Protein AF-A0A914E8J2-F1 (afdb_monomer_lite)

Foldseek 3Di:
DDPPPDAFFDLVDDQDDLVVCLQPQAWFWDWDQDPNDTDTATAGPVRHGDDFAFEEFPECACPPDRVVCLALVNLSCRCHVVVGQEYEYEFDDDVRGCVVPVVVSLVSVVRNLSSCSSRNHAYEDEPEDADDPLVPLLVSLLVCLQVPLSHSSYEYESYQEHYLPDDPVNQVVSVVSNLVSNCVRHVTHEYEGEDHPPDDPVPDDDDPPPPPYHYDDVVPPND

pLDDT: mean 80.96, std 17.79, range [25.09, 98.62]

Radius of gyration: 17.08 Å; chains: 1; bounding box: 45×42×44 Å

Organism: NCBI:txid290746

Structure (mmCIF, N/CA/C/O backbone):
data_AF-A0A914E8J2-F1
#
_entry.id   AF-A0A914E8J2-F1
#
loop_
_atom_site.group_PDB
_atom_site.id
_atom_site.type_symbol
_atom_site.label_atom_id
_atom_site.label_alt_id
_atom_site.label_comp_id
_atom_site.label_asym_id
_atom_site.label_entity_id
_atom_site.label_seq_id
_atom_site.pdbx_PDB_ins_code
_atom_site.Cartn_x
_atom_site.Cartn_y
_atom_site.Cartn_z
_atom_site.occupancy
_atom_site.B_iso_or_equiv
_atom_site.auth_seq_id
_atom_site.auth_comp_id
_atom_site.auth_asym_id
_atom_site.auth_atom_id
_atom_site.pdbx_PDB_model_num
ATOM 1 N N . MET A 1 1 ? -10.739 3.975 27.646 1.00 30.03 1 MET A N 1
ATOM 2 C CA . MET A 1 1 ? -11.550 2.751 27.479 1.00 30.03 1 MET A CA 1
ATOM 3 C C . MET A 1 1 ? -11.566 2.465 25.987 1.00 30.03 1 MET A C 1
ATOM 5 O O . MET A 1 1 ? -12.209 3.200 25.251 1.00 30.03 1 MET A O 1
ATOM 9 N N . PHE A 1 2 ? -10.725 1.540 25.519 1.00 31.12 2 PHE A N 1
ATOM 10 C CA . PHE A 1 2 ? -10.648 1.199 24.099 1.00 31.12 2 PHE A CA 1
ATOM 11 C C . PHE A 1 2 ? -12.003 0.619 23.696 1.00 31.12 2 PHE A C 1
ATOM 13 O O . PHE A 1 2 ? -12.385 -0.432 24.205 1.00 31.12 2 PHE A O 1
ATOM 20 N N . ARG A 1 3 ? -12.762 1.304 22.831 1.00 33.56 3 ARG A N 1
ATOM 21 C CA . ARG A 1 3 ? -13.809 0.602 22.089 1.00 33.56 3 ARG A CA 1
ATOM 22 C C . ARG A 1 3 ? -13.089 -0.512 21.343 1.00 33.56 3 ARG A C 1
ATOM 24 O O . ARG A 1 3 ? -12.173 -0.220 20.576 1.00 33.56 3 ARG A O 1
ATOM 31 N N . SER A 1 4 ? -13.454 -1.750 21.672 1.00 38.72 4 SER A N 1
ATOM 32 C CA . SER A 1 4 ? -13.063 -2.951 20.947 1.00 38.72 4 SER A CA 1
ATOM 33 C C . SER A 1 4 ? -13.055 -2.614 19.468 1.00 38.72 4 SER A C 1
ATOM 35 O O . SER A 1 4 ? -14.069 -2.160 18.935 1.00 38.72 4 SER A O 1
ATOM 37 N N . ILE A 1 5 ? -11.909 -2.810 18.825 1.00 48.31 5 ILE A N 1
ATOM 38 C CA . ILE A 1 5 ? -11.889 -3.051 17.390 1.00 48.31 5 ILE A CA 1
ATOM 39 C C . ILE A 1 5 ? -12.980 -4.110 17.164 1.00 48.31 5 ILE A C 1
ATOM 41 O O . ILE A 1 5 ? -13.081 -5.053 17.951 1.00 48.31 5 ILE A O 1
ATOM 45 N N . SER A 1 6 ? -13.898 -3.820 16.248 1.00 56.44 6 SER A N 1
ATOM 46 C CA . SER A 1 6 ? -15.157 -4.532 16.015 1.00 56.44 6 SER A CA 1
ATOM 47 C C . SER A 1 6 ? -15.050 -6.051 16.193 1.00 56.44 6 SER A C 1
ATOM 49 O O . SER A 1 6 ? -14.040 -6.661 15.844 1.00 56.44 6 SER A O 1
ATOM 51 N N . ALA A 1 7 ? -16.114 -6.665 16.725 1.00 66.25 7 ALA A N 1
ATOM 52 C CA . ALA A 1 7 ? -16.283 -8.113 16.672 1.00 66.25 7 ALA A CA 1
ATOM 53 C C . ALA A 1 7 ? -16.042 -8.618 15.239 1.00 66.25 7 ALA A C 1
ATOM 55 O O . ALA A 1 7 ? -16.330 -7.901 14.280 1.00 66.25 7 ALA A O 1
ATOM 56 N N . CYS A 1 8 ? -15.513 -9.834 15.115 1.00 72.56 8 CYS A N 1
ATOM 57 C CA . CYS A 1 8 ? -15.245 -10.472 13.831 1.00 72.56 8 CYS A CA 1
ATOM 58 C C . CYS A 1 8 ? -16.420 -10.331 12.861 1.00 72.56 8 CYS A C 1
ATOM 60 O O . CYS A 1 8 ? -17.505 -10.828 13.181 1.00 72.56 8 CYS A O 1
ATOM 62 N N . PRO A 1 9 ? -16.232 -9.660 11.713 1.00 72.81 9 PRO A N 1
ATOM 63 C CA . PRO A 1 9 ? -17.317 -9.462 10.773 1.00 72.81 9 PRO A CA 1
ATOM 64 C C . PRO A 1 9 ? -17.688 -10.784 10.101 1.00 72.81 9 PRO A C 1
ATOM 66 O O . PRO A 1 9 ? -16.837 -11.629 9.805 1.00 72.81 9 PRO A O 1
ATOM 69 N N . ASP A 1 10 ? -18.986 -10.944 9.866 1.00 71.94 10 ASP A N 1
ATOM 70 C CA . ASP A 1 10 ? -19.535 -11.990 9.014 1.00 71.94 10 ASP A CA 1
ATOM 71 C C . ASP A 1 10 ? -19.361 -11.564 7.550 1.00 71.94 10 ASP A C 1
ATOM 73 O O . ASP A 1 10 ? -20.000 -10.616 7.097 1.00 71.94 10 ASP A O 1
ATOM 77 N N . LEU A 1 11 ? -18.493 -12.268 6.815 1.00 69.19 11 LEU A N 1
ATOM 78 C CA . LEU A 1 11 ? -18.167 -11.974 5.413 1.00 69.19 11 LEU A CA 1
ATOM 79 C C . LEU A 1 11 ? -19.351 -12.166 4.449 1.00 69.19 11 LEU A C 1
ATOM 81 O O . LEU A 1 11 ? -19.244 -11.800 3.282 1.00 69.19 11 LEU A O 1
ATOM 85 N N . SER A 1 12 ? -20.469 -12.746 4.901 1.00 67.19 12 SER A N 1
ATOM 86 C CA . SER A 1 12 ? -21.700 -12.812 4.104 1.00 67.19 12 SER A CA 1
ATOM 87 C C . SER A 1 12 ? -22.470 -11.486 4.072 1.00 67.19 12 SER A C 1
ATOM 89 O O . SER A 1 12 ? -23.374 -11.321 3.249 1.00 67.19 12 SER A O 1
ATOM 91 N N . GLN A 1 13 ? -22.121 -10.537 4.946 1.00 62.72 13 GLN A N 1
ATOM 92 C CA . GLN A 1 13 ? -22.722 -9.210 4.970 1.00 62.72 13 GLN A CA 1
ATOM 93 C C . GLN A 1 13 ? -22.124 -8.319 3.871 1.00 62.72 13 GLN A C 1
ATOM 95 O O . GLN A 1 13 ? -20.930 -8.412 3.577 1.00 62.72 13 GLN A O 1
ATOM 100 N N . PRO A 1 14 ? -22.932 -7.436 3.257 1.00 63.06 14 PRO A N 1
ATOM 101 C CA . PRO A 1 14 ? -22.421 -6.477 2.291 1.00 63.06 14 PRO A CA 1
ATOM 102 C C . PRO A 1 14 ? -21.403 -5.543 2.948 1.00 63.06 14 PRO A C 1
ATOM 104 O O . PRO A 1 14 ? -21.531 -5.191 4.123 1.00 63.06 14 PRO A O 1
ATOM 107 N N . VAL A 1 15 ? -20.416 -5.118 2.157 1.00 61.62 15 VAL A N 1
ATOM 108 C CA . VAL A 1 15 ? -19.409 -4.138 2.574 1.00 61.62 15 VAL A CA 1
ATOM 109 C C . VAL A 1 15 ? -20.114 -2.894 3.141 1.00 61.62 15 VAL A C 1
ATOM 111 O O . VAL A 1 15 ? -21.036 -2.387 2.488 1.00 61.62 15 VAL A O 1
ATOM 114 N N . PRO A 1 16 ? -19.733 -2.404 4.337 1.00 62.41 16 PRO A N 1
ATOM 115 C CA . PRO A 1 16 ? -20.347 -1.216 4.916 1.00 62.41 16 PRO A CA 1
ATOM 116 C C . PRO A 1 16 ? -20.228 -0.001 3.987 1.00 62.41 16 PRO A C 1
ATOM 118 O O . PRO A 1 16 ? -19.295 0.122 3.192 1.00 62.41 16 PRO A O 1
ATOM 121 N N . THR A 1 17 ? -21.188 0.921 4.067 1.00 62.25 17 THR A N 1
ATOM 122 C CA . THR A 1 17 ? -21.136 2.149 3.267 1.00 62.25 17 THR A CA 1
ATOM 123 C C . THR A 1 17 ? -20.034 3.077 3.778 1.00 62.25 17 THR A C 1
ATOM 125 O O . THR A 1 17 ? -19.820 3.205 4.982 1.00 62.25 17 THR A O 1
ATOM 128 N N . VAL A 1 18 ? -19.371 3.785 2.857 1.00 60.84 18 VAL A N 1
ATOM 129 C CA . VAL A 1 18 ? -18.258 4.717 3.139 1.00 60.84 18 VAL A CA 1
ATOM 130 C C . VAL A 1 18 ? -18.590 5.718 4.256 1.00 60.84 18 VAL A C 1
ATOM 132 O O . VAL A 1 18 ? -17.752 6.023 5.103 1.00 60.84 18 VAL A O 1
ATOM 135 N N . GLU A 1 19 ? -19.832 6.207 4.287 1.00 56.91 19 GLU A N 1
ATOM 136 C CA . GLU A 1 19 ? -20.319 7.166 5.286 1.00 56.91 19 GLU A CA 1
ATOM 137 C C . GLU A 1 19 ? -20.347 6.590 6.711 1.00 56.91 19 GLU A C 1
ATOM 139 O O . GLU A 1 19 ? -20.100 7.322 7.664 1.00 56.91 19 GLU A O 1
ATOM 144 N N . ALA A 1 20 ? -20.594 5.285 6.873 1.00 52.34 20 ALA A N 1
ATOM 145 C CA . ALA A 1 20 ? -20.595 4.628 8.180 1.00 52.34 20 ALA A CA 1
ATOM 146 C C . ALA A 1 20 ? -19.175 4.338 8.705 1.00 52.34 20 ALA A C 1
ATOM 148 O O . ALA A 1 20 ? -18.981 4.195 9.913 1.00 52.34 20 ALA A O 1
ATOM 149 N N . GLU A 1 21 ? -18.180 4.255 7.816 1.00 59.03 21 GLU A N 1
ATOM 150 C CA . GLU A 1 21 ? -16.801 3.896 8.169 1.00 59.03 21 GLU A CA 1
ATOM 151 C C . GLU A 1 21 ? -15.904 5.108 8.447 1.00 59.03 21 GLU A C 1
ATOM 153 O O . GLU A 1 21 ? -15.022 5.022 9.306 1.00 59.03 21 GLU A O 1
ATOM 158 N N . ARG A 1 22 ? -16.144 6.251 7.788 1.00 56.91 22 ARG A N 1
ATOM 159 C CA . ARG A 1 22 ? -15.309 7.465 7.916 1.00 56.91 22 ARG A CA 1
ATOM 160 C C . ARG A 1 22 ? -15.178 7.990 9.351 1.00 56.91 22 ARG A C 1
ATOM 162 O O . ARG A 1 22 ? -14.097 8.410 9.748 1.00 56.91 22 ARG A O 1
ATOM 169 N N . ASP A 1 23 ? -16.218 7.903 10.173 1.00 50.00 23 ASP A N 1
ATOM 170 C CA . ASP A 1 23 ? -16.139 8.382 11.564 1.00 50.00 23 ASP A CA 1
ATOM 171 C C . ASP A 1 23 ? -15.451 7.386 12.519 1.00 50.00 23 ASP A C 1
ATOM 173 O O . ASP A 1 23 ? -15.071 7.739 13.639 1.00 50.00 23 ASP A O 1
ATOM 177 N N . ILE A 1 24 ? -15.282 6.126 12.103 1.00 56.19 24 ILE A N 1
ATOM 178 C CA . ILE A 1 24 ? -14.831 5.027 12.973 1.00 56.19 24 ILE A CA 1
ATOM 179 C C . ILE A 1 24 ? -13.401 4.587 12.634 1.00 56.19 24 ILE A C 1
ATOM 181 O O . ILE A 1 24 ? -12.643 4.221 13.545 1.00 56.19 24 ILE A O 1
ATOM 185 N N . VAL A 1 25 ? -13.047 4.634 11.347 1.00 58.69 25 VAL A N 1
ATOM 186 C CA . VAL A 1 25 ? -11.844 4.020 10.769 1.00 58.69 25 VAL A CA 1
ATOM 187 C C . VAL A 1 25 ? -10.983 5.025 9.997 1.00 58.69 25 VAL A C 1
ATOM 189 O O . VAL A 1 25 ? -9.986 4.639 9.424 1.00 58.69 25 VAL A O 1
ATOM 192 N N . SER A 1 26 ? -11.291 6.321 9.968 1.00 64.25 26 SER A N 1
ATOM 193 C CA . SER A 1 26 ? -10.344 7.289 9.393 1.00 64.25 26 SER A CA 1
ATOM 194 C C . SER A 1 26 ? -9.141 7.506 10.301 1.00 64.25 26 SER A C 1
ATOM 196 O O . SER A 1 26 ? -9.295 7.780 11.498 1.00 64.25 26 SER A O 1
ATOM 198 N N . VAL A 1 27 ? -7.947 7.425 9.708 1.00 65.88 27 VAL A N 1
ATOM 199 C CA . VAL A 1 27 ? -6.688 7.850 10.322 1.00 65.88 27 VAL A CA 1
ATOM 200 C C . VAL A 1 27 ? -6.094 9.039 9.584 1.00 65.88 27 VAL A C 1
ATOM 202 O O . VAL A 1 27 ? -6.030 9.063 8.362 1.00 65.88 27 VAL A O 1
ATOM 205 N N . LEU A 1 28 ? -5.636 10.019 10.353 1.00 72.44 28 LEU A N 1
ATOM 206 C CA . LEU A 1 28 ? -5.001 11.245 9.887 1.00 72.44 28 LEU A CA 1
ATOM 207 C C . LEU A 1 28 ? -3.628 11.397 10.540 1.00 72.44 28 LEU A C 1
ATOM 209 O O . LEU A 1 28 ? -3.356 10.781 11.572 1.00 72.44 28 LEU A O 1
ATOM 213 N N . ILE A 1 29 ? -2.782 12.258 9.976 1.00 71.94 29 ILE A N 1
ATOM 214 C CA . ILE A 1 29 ? -1.574 12.736 10.655 1.00 71.94 29 ILE A CA 1
ATOM 215 C C . ILE A 1 29 ? -1.914 14.042 11.377 1.00 71.94 29 ILE A C 1
ATOM 217 O O . ILE A 1 29 ? -2.318 15.015 10.745 1.00 71.94 29 ILE A O 1
ATOM 221 N N . ASP A 1 30 ? -1.721 14.063 12.694 1.00 64.44 30 ASP A N 1
ATOM 222 C CA . ASP A 1 30 ? -1.939 15.228 13.555 1.00 64.44 30 ASP A CA 1
ATOM 223 C C . ASP A 1 30 ? -0.660 15.594 14.324 1.00 64.44 30 ASP A C 1
ATOM 225 O O . ASP A 1 30 ? 0.181 14.742 14.636 1.00 64.44 30 ASP A O 1
ATOM 229 N N . PHE A 1 31 ? -0.512 16.873 14.657 1.00 70.81 31 PHE A N 1
ATOM 230 C CA . PHE A 1 31 ? 0.622 17.394 15.411 1.00 70.81 31 PHE A CA 1
ATOM 231 C C . PHE A 1 31 ? 0.243 17.603 16.873 1.00 70.81 31 PHE A C 1
ATOM 233 O O . PHE A 1 31 ? -0.633 18.397 17.210 1.00 70.81 31 PHE A O 1
ATOM 240 N N . LYS A 1 32 ? 0.974 16.954 17.781 1.00 69.50 32 LYS A N 1
ATOM 241 C CA . LYS A 1 32 ? 0.756 17.095 19.224 1.00 69.50 32 LYS A CA 1
ATOM 242 C C . LYS A 1 32 ? 2.020 17.506 19.950 1.00 69.50 32 LYS A C 1
ATOM 244 O O . LYS A 1 32 ? 3.086 16.922 19.756 1.00 69.50 32 LYS A O 1
ATOM 249 N N .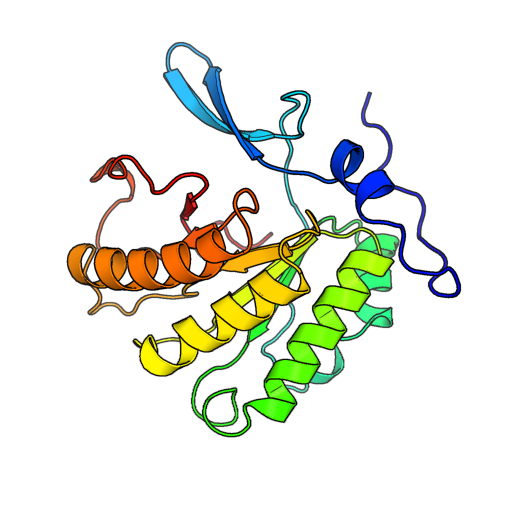 PHE A 1 33 ? 1.880 18.468 20.857 1.00 76.88 33 PHE A N 1
ATOM 250 C CA . PHE A 1 33 ? 2.934 18.815 21.802 1.00 76.88 33 PHE A CA 1
ATOM 251 C C . PHE A 1 33 ? 3.015 17.764 22.907 1.00 76.88 33 PHE A C 1
ATOM 2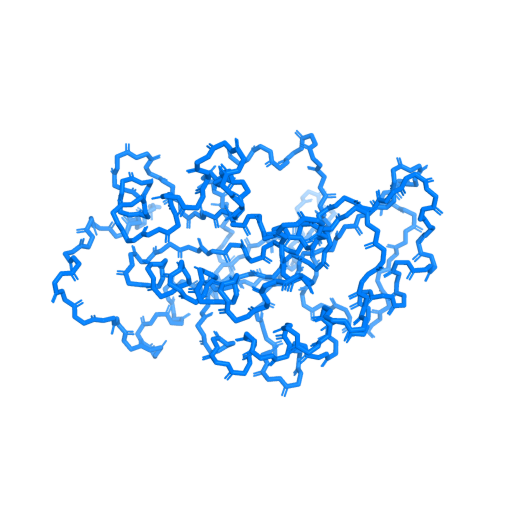53 O O . PHE A 1 33 ? 2.104 17.621 23.722 1.00 76.88 33 PHE A O 1
ATOM 260 N N . VAL A 1 34 ? 4.130 17.041 22.961 1.00 71.75 34 VAL A N 1
ATOM 261 C CA . VAL A 1 34 ? 4.414 16.050 24.001 1.00 71.75 34 VAL A CA 1
ATOM 262 C C . VAL A 1 34 ? 5.772 16.358 24.612 1.00 71.75 34 VAL A C 1
ATOM 264 O O . VAL A 1 34 ? 6.787 16.377 23.920 1.00 71.75 34 VAL A O 1
ATOM 267 N N . ARG A 1 35 ? 5.784 16.607 25.929 1.00 79.12 35 ARG A N 1
ATOM 268 C CA . ARG A 1 35 ? 6.991 16.958 26.705 1.00 79.12 35 ARG A CA 1
ATOM 269 C C . ARG A 1 35 ? 7.779 18.146 26.120 1.00 79.12 35 ARG A C 1
ATOM 271 O O . ARG A 1 35 ? 9.001 18.130 26.113 1.00 79.12 35 ARG A O 1
ATOM 278 N N . GLY A 1 36 ? 7.076 19.168 25.627 1.00 76.25 36 GLY A N 1
ATOM 279 C CA . GLY A 1 36 ? 7.694 20.382 25.075 1.00 76.25 36 GLY A CA 1
ATOM 280 C C . GLY A 1 36 ? 8.175 20.270 23.624 1.00 76.25 36 GLY A C 1
ATOM 281 O O . GLY A 1 36 ? 8.680 21.250 23.091 1.00 76.25 36 GLY A O 1
ATOM 282 N N . CYS A 1 37 ? 7.979 19.124 22.964 1.00 69.06 37 CYS A N 1
ATOM 283 C CA . CYS A 1 37 ? 8.309 18.935 21.552 1.00 69.06 37 CYS A CA 1
ATOM 284 C C . CYS A 1 37 ? 7.041 18.685 20.733 1.00 69.06 37 CYS A C 1
ATOM 286 O O . CYS A 1 37 ? 6.184 17.896 21.143 1.00 69.06 37 CYS A O 1
ATOM 288 N N . LEU A 1 38 ? 6.944 19.316 19.564 1.00 72.94 38 LEU A N 1
ATOM 289 C CA . LEU A 1 38 ? 5.927 18.983 18.573 1.00 72.94 38 LEU A CA 1
ATOM 290 C C . LEU A 1 38 ? 6.266 17.624 17.951 1.00 72.94 38 LEU A C 1
ATOM 292 O O . LEU A 1 38 ? 7.400 17.401 17.533 1.00 72.94 38 LEU A O 1
ATOM 296 N N . ARG A 1 39 ? 5.304 16.703 17.922 1.00 73.44 39 ARG A N 1
ATOM 297 C CA . ARG A 1 39 ? 5.457 15.371 17.325 1.00 73.44 39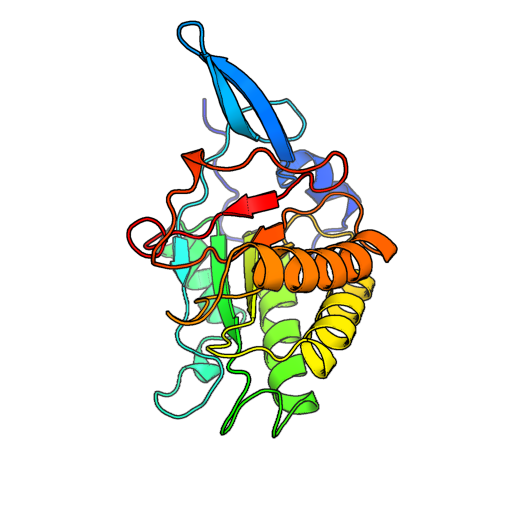 ARG A CA 1
ATOM 298 C C . ARG A 1 39 ? 4.264 15.060 16.433 1.00 73.44 39 ARG A C 1
ATOM 300 O O . ARG A 1 39 ? 3.144 15.446 16.764 1.00 73.44 39 ARG A O 1
ATOM 307 N N . LYS A 1 40 ? 4.508 14.339 15.341 1.00 76.44 40 LYS A N 1
ATOM 308 C CA . LYS A 1 40 ? 3.461 13.799 14.470 1.00 76.44 40 LYS A CA 1
ATOM 309 C C . LYS A 1 40 ? 2.908 12.502 15.062 1.00 76.44 40 LYS A C 1
ATOM 311 O O . LYS A 1 40 ? 3.676 11.672 15.547 1.00 76.44 40 LYS A O 1
ATOM 316 N N . TYR A 1 41 ? 1.594 12.334 15.020 1.00 77.19 41 TYR A N 1
ATOM 317 C CA . TYR A 1 41 ? 0.894 11.119 15.425 1.00 77.19 41 TYR A CA 1
ATOM 318 C C . TYR A 1 41 ? -0.104 10.718 14.352 1.00 77.19 41 TYR A C 1
ATOM 320 O O . TYR A 1 41 ? -0.763 11.576 13.776 1.00 77.19 41 TYR A O 1
ATOM 328 N N . VAL A 1 42 ? -0.271 9.412 14.161 1.00 80.94 42 VAL A N 1
ATOM 329 C CA . VAL A 1 42 ? -1.459 8.886 13.491 1.00 80.94 42 VAL A CA 1
ATOM 330 C C . VAL A 1 42 ? -2.618 8.957 14.485 1.00 80.94 42 VAL A C 1
ATOM 332 O O . VAL A 1 42 ? -2.508 8.453 15.607 1.00 80.94 42 VAL A O 1
ATOM 335 N N . THR A 1 43 ? -3.715 9.612 14.121 1.00 79.62 43 THR A N 1
ATOM 336 C CA . THR A 1 43 ? -4.884 9.815 14.987 1.00 79.62 43 THR A CA 1
ATOM 337 C C . THR A 1 43 ? -6.176 9.463 14.275 1.00 79.62 43 THR A C 1
ATOM 339 O O . THR A 1 43 ? -6.239 9.489 13.056 1.00 79.62 43 THR A O 1
ATOM 342 N N . LYS A 1 44 ? -7.241 9.211 15.036 1.00 78.69 44 LYS A N 1
ATOM 343 C CA . LYS A 1 44 ? -8.612 9.253 14.513 1.00 78.69 44 LYS A CA 1
ATOM 344 C C . LYS A 1 44 ? -9.029 10.689 14.174 1.00 78.69 44 LYS A C 1
ATOM 346 O O . LYS A 1 44 ? -8.351 11.637 14.574 1.00 78.69 44 LYS A O 1
ATOM 351 N N . MET A 1 45 ? -10.196 10.844 13.545 1.00 75.06 45 MET A N 1
ATOM 352 C CA . MET A 1 45 ? -10.835 12.149 13.289 1.00 75.06 45 MET A CA 1
ATOM 353 C C . MET A 1 45 ? -11.046 12.988 14.558 1.00 75.06 45 MET A C 1
ATOM 355 O O . MET A 1 45 ? -10.949 14.208 14.516 1.00 75.06 45 MET A O 1
ATOM 359 N N . ASP A 1 46 ? -11.297 12.348 15.705 1.00 77.94 46 ASP A N 1
ATOM 360 C CA . ASP A 1 46 ? -11.454 13.027 17.001 1.00 77.94 46 ASP A CA 1
ATOM 361 C C . ASP A 1 46 ? -10.112 13.403 17.669 1.00 77.94 46 ASP A C 1
ATOM 363 O O . ASP A 1 46 ? -10.075 13.853 18.816 1.00 77.94 46 ASP A O 1
ATOM 367 N N . GLY A 1 47 ? -8.996 13.188 16.967 1.00 79.69 47 GLY A N 1
ATOM 368 C CA . GLY A 1 47 ? -7.643 13.423 17.452 1.00 79.69 47 GLY A CA 1
ATOM 369 C C . GLY A 1 47 ? -7.112 12.320 18.366 1.00 79.69 47 GLY A C 1
ATOM 370 O O . GLY A 1 47 ? -5.981 12.421 18.834 1.00 79.69 47 GLY A O 1
ATOM 371 N N . THR A 1 48 ? -7.844 11.247 18.663 1.00 81.38 48 THR A N 1
ATOM 372 C CA . THR A 1 48 ? -7.325 10.158 19.508 1.00 81.38 48 THR A CA 1
ATOM 373 C C . THR A 1 48 ? -6.146 9.462 18.818 1.00 81.38 48 THR A C 1
ATOM 375 O O . THR A 1 48 ? -6.328 8.975 17.704 1.00 81.38 48 THR A O 1
ATOM 378 N N . PRO A 1 49 ? -4.954 9.352 19.443 1.00 82.75 49 PRO A N 1
ATOM 379 C CA . PRO A 1 49 ? -3.834 8.619 18.856 1.00 82.75 49 PRO A CA 1
ATOM 380 C C . PRO A 1 49 ? -4.181 7.157 18.573 1.00 82.75 49 PRO A C 1
ATOM 382 O O . PRO A 1 49 ? -4.787 6.475 19.404 1.00 82.75 49 PRO A O 1
ATOM 385 N N . VAL A 1 50 ? -3.764 6.679 17.407 1.00 81.44 50 VAL A N 1
ATOM 386 C CA . VAL A 1 50 ? -3.941 5.306 16.936 1.00 81.44 50 VAL A CA 1
ATOM 387 C C . VAL A 1 50 ? -2.571 4.671 16.757 1.00 81.44 50 VAL A C 1
ATOM 389 O O . VAL A 1 50 ? -1.614 5.320 16.346 1.00 81.44 50 VAL A O 1
ATOM 392 N N . GLN A 1 51 ? -2.490 3.377 17.057 1.00 83.94 51 GLN A N 1
ATOM 393 C CA . GLN A 1 51 ? -1.367 2.547 16.654 1.00 83.94 51 GLN A CA 1
ATOM 394 C C . GLN A 1 51 ? -1.883 1.427 15.758 1.00 83.94 51 GLN A C 1
ATOM 396 O O . GLN A 1 51 ? -2.793 0.685 16.146 1.00 83.94 51 GLN A O 1
ATOM 401 N N . LEU A 1 52 ? -1.294 1.321 14.571 1.00 87.44 52 LEU A N 1
ATOM 402 C CA . LEU A 1 52 ? -1.518 0.207 13.664 1.00 87.44 52 LEU A CA 1
ATOM 403 C C . LEU A 1 52 ? -0.530 -0.919 14.006 1.00 87.44 52 LEU A C 1
ATOM 405 O O . LEU A 1 52 ? 0.633 -0.644 14.292 1.00 87.44 52 LEU A O 1
ATOM 409 N N . ARG A 1 53 ? -1.023 -2.156 14.074 1.00 88.81 53 ARG A N 1
ATOM 410 C CA . ARG A 1 53 ? -0.278 -3.389 14.367 1.00 88.81 53 ARG A CA 1
ATOM 411 C C . ARG A 1 53 ? -0.885 -4.524 13.554 1.00 88.81 53 ARG A C 1
ATOM 413 O O . ARG A 1 53 ? -2.116 -4.647 13.500 1.00 88.81 53 ARG A O 1
ATOM 420 N N . GLY A 1 54 ? -0.053 -5.346 12.940 1.00 93.12 54 GLY A N 1
ATOM 421 C CA . GLY A 1 54 ? -0.543 -6.384 12.044 1.00 93.12 54 GLY A CA 1
ATOM 422 C C . GLY A 1 54 ? 0.554 -7.018 11.214 1.00 93.12 54 GLY A C 1
ATOM 423 O O . GLY A 1 54 ? 1.697 -7.052 11.630 1.00 93.12 54 GLY A O 1
ATOM 424 N N . MET A 1 55 ? 0.202 -7.552 10.049 1.00 95.44 55 MET A N 1
ATOM 425 C CA . MET A 1 55 ? 1.116 -8.393 9.275 1.00 95.44 55 MET A CA 1
ATOM 426 C C . MET A 1 55 ? 1.327 -7.849 7.868 1.00 95.44 55 MET A C 1
ATOM 428 O O . MET A 1 55 ? 0.383 -7.391 7.227 1.00 95.44 55 MET A O 1
ATOM 432 N N . SER A 1 56 ? 2.548 -7.986 7.352 1.00 96.12 56 SER A N 1
ATOM 433 C CA . SER A 1 56 ? 2.767 -8.016 5.906 1.00 96.12 56 SER A CA 1
ATOM 434 C C . SER A 1 56 ? 2.502 -9.422 5.395 1.00 96.12 56 SER A C 1
ATOM 436 O O . SER A 1 56 ? 3.008 -10.395 5.957 1.00 96.12 56 SER A O 1
ATOM 438 N N . LEU A 1 57 ? 1.728 -9.532 4.318 1.00 95.88 57 LEU A N 1
ATOM 439 C CA . LEU A 1 57 ? 1.684 -10.760 3.537 1.00 95.88 57 LEU A CA 1
ATOM 440 C C . LEU A 1 57 ? 3.028 -10.968 2.832 1.00 95.88 57 LEU A C 1
ATOM 442 O O . LEU A 1 57 ? 3.853 -10.053 2.743 1.00 95.88 57 LEU A O 1
ATOM 446 N N . TYR A 1 58 ? 3.226 -12.179 2.315 1.00 94.25 58 TYR A N 1
ATOM 447 C CA . TYR A 1 58 ? 4.271 -12.407 1.328 1.00 94.25 58 TYR A CA 1
ATOM 448 C C . TYR A 1 58 ? 3.897 -11.746 -0.009 1.00 94.25 58 TYR A C 1
ATOM 450 O O . TYR A 1 58 ? 2.726 -11.445 -0.269 1.00 94.25 58 TYR A O 1
ATOM 458 N N . CYS A 1 59 ? 4.918 -11.539 -0.833 1.00 93.88 59 CYS A N 1
ATOM 459 C CA . CYS A 1 59 ? 4.864 -10.940 -2.159 1.00 93.88 59 CYS A CA 1
ATOM 460 C C . CYS A 1 59 ? 3.749 -11.507 -3.050 1.00 93.88 59 CYS A C 1
ATOM 462 O O . CYS A 1 59 ? 3.400 -12.683 -2.954 1.00 93.88 59 CYS A O 1
ATOM 464 N N . SER A 1 60 ? 3.194 -10.656 -3.918 1.00 93.56 60 SER A N 1
ATOM 465 C CA . SER A 1 60 ? 2.067 -10.985 -4.809 1.00 93.56 60 SER A CA 1
ATOM 466 C C . SER A 1 60 ? 2.337 -12.125 -5.799 1.00 93.56 60 SER A C 1
ATOM 468 O O . SER A 1 60 ? 1.389 -12.708 -6.341 1.00 93.56 60 SER A O 1
ATOM 470 N N . ASP A 1 61 ? 3.607 -12.449 -6.038 1.00 86.69 61 ASP A N 1
ATOM 471 C CA . ASP A 1 61 ? 4.025 -13.494 -6.960 1.00 86.69 61 ASP A CA 1
ATOM 472 C C . ASP A 1 61 ? 3.801 -14.918 -6.405 1.00 86.69 61 ASP A C 1
ATOM 474 O O . ASP A 1 61 ? 3.434 -15.149 -5.245 1.00 86.69 61 ASP A O 1
ATOM 478 N N . ASP A 1 62 ? 4.000 -15.904 -7.279 1.00 85.81 62 ASP A N 1
ATOM 479 C CA . ASP A 1 62 ? 3.831 -17.322 -6.956 1.00 85.81 62 ASP A CA 1
ATOM 480 C C . ASP A 1 62 ? 5.140 -18.050 -6.640 1.00 85.81 62 ASP A C 1
ATOM 482 O O . ASP A 1 62 ? 5.113 -19.257 -6.378 1.00 85.81 62 ASP A O 1
ATOM 486 N N . SER A 1 63 ? 6.276 -17.346 -6.597 1.00 82.38 63 SER A N 1
ATOM 487 C CA . SER A 1 63 ? 7.587 -17.952 -6.329 1.00 82.38 63 SER A CA 1
ATOM 488 C C . SER A 1 63 ? 7.623 -18.674 -4.977 1.00 82.38 63 SER A C 1
ATOM 490 O O . SER A 1 63 ? 8.241 -19.734 -4.860 1.00 82.38 63 SER A O 1
ATOM 492 N N . TYR A 1 64 ? 6.861 -18.178 -3.995 1.00 83.00 64 TYR A N 1
ATOM 493 C CA . TYR A 1 64 ? 6.659 -18.814 -2.688 1.00 83.00 64 TYR A CA 1
ATOM 494 C C . TYR A 1 64 ? 5.182 -18.902 -2.282 1.00 83.00 64 TYR A C 1
ATOM 496 O O . TYR A 1 64 ? 4.849 -18.848 -1.099 1.00 83.00 64 TYR A O 1
ATOM 504 N N . LEU A 1 65 ? 4.284 -19.077 -3.260 1.00 86.50 65 LEU A N 1
ATOM 505 C CA . LEU A 1 65 ? 2.832 -19.201 -3.046 1.00 86.50 65 LEU A CA 1
ATOM 506 C C . LEU A 1 65 ? 2.178 -17.975 -2.377 1.00 86.50 65 LEU A C 1
ATOM 508 O O . LEU A 1 65 ? 1.101 -18.111 -1.792 1.00 86.50 65 LEU A O 1
ATOM 512 N N . GLY A 1 66 ? 2.809 -16.799 -2.444 1.00 88.50 66 GLY A N 1
ATOM 513 C CA . GLY A 1 66 ? 2.347 -15.602 -1.741 1.00 88.50 66 GLY A CA 1
ATOM 514 C C . GLY A 1 66 ? 0.970 -15.142 -2.208 1.00 88.50 66 GLY A C 1
ATOM 515 O O . GLY A 1 66 ? 0.106 -14.850 -1.377 1.00 88.50 66 GLY A O 1
ATOM 516 N N . SER A 1 67 ? 0.711 -15.223 -3.517 1.00 89.94 67 SER A N 1
ATOM 517 C CA . SER A 1 67 ? -0.583 -14.870 -4.115 1.00 89.94 67 SER A CA 1
ATOM 518 C C . SER A 1 67 ? -1.785 -15.581 -3.472 1.00 89.94 67 SER A C 1
ATOM 520 O O . SER A 1 67 ? -2.877 -15.015 -3.395 1.00 89.94 67 SER A O 1
ATOM 522 N N . LYS A 1 68 ? -1.597 -16.798 -2.936 1.00 93.88 68 LYS A N 1
ATOM 523 C CA . LYS A 1 68 ? -2.674 -17.588 -2.316 1.00 93.88 68 LYS A CA 1
ATOM 524 C C . LYS A 1 68 ? -3.244 -16.947 -1.061 1.00 93.88 68 LYS A C 1
ATOM 526 O O . LYS A 1 68 ? -4.347 -17.313 -0.675 1.00 93.88 68 LYS A O 1
ATOM 531 N N . PHE A 1 69 ? -2.518 -16.027 -0.434 1.00 95.94 69 PHE A N 1
ATOM 532 C CA . PHE A 1 69 ? -2.924 -15.353 0.800 1.00 95.94 69 PHE A CA 1
ATOM 533 C C . PHE A 1 69 ? -3.605 -13.999 0.552 1.00 95.94 69 PHE A C 1
ATOM 535 O O . PHE A 1 69 ? -4.095 -13.370 1.485 1.00 95.94 69 PHE A O 1
ATOM 542 N N . TRP A 1 70 ? -3.694 -13.544 -0.699 1.00 96.25 70 TRP A N 1
ATOM 543 C CA . TRP A 1 70 ? -4.315 -12.266 -1.056 1.00 96.25 70 TRP A CA 1
ATOM 544 C C . TRP A 1 70 ? -5.836 -12.421 -1.219 1.00 96.25 70 TRP A C 1
ATOM 546 O O . TRP A 1 70 ? -6.389 -12.238 -2.301 1.00 96.25 70 TRP A O 1
ATOM 556 N N . ASN A 1 71 ? -6.522 -12.835 -0.148 1.00 94.69 71 ASN A N 1
ATOM 557 C CA . ASN A 1 71 ? -7.955 -13.148 -0.168 1.00 94.69 71 ASN A CA 1
ATOM 558 C C . ASN A 1 71 ? -8.675 -12.816 1.156 1.00 94.69 71 ASN A C 1
ATOM 560 O O . ASN A 1 71 ? -8.049 -12.569 2.188 1.00 94.69 71 ASN A O 1
ATOM 564 N N . ALA A 1 72 ? -10.011 -12.862 1.126 1.00 93.38 72 ALA A N 1
ATOM 565 C CA . ALA A 1 72 ? -10.873 -12.535 2.265 1.00 93.38 72 ALA A CA 1
ATOM 566 C C . ALA A 1 72 ? -10.704 -13.452 3.484 1.00 93.38 72 ALA A C 1
ATOM 568 O O . ALA A 1 72 ? -10.758 -12.971 4.614 1.00 93.38 72 ALA A O 1
ATOM 569 N N . GLU A 1 73 ? -10.451 -14.747 3.281 1.00 94.69 73 GLU A N 1
ATOM 570 C CA . GLU A 1 73 ? -10.222 -15.683 4.387 1.00 94.69 73 GLU A CA 1
ATOM 571 C C . GLU A 1 73 ? -8.960 -15.300 5.169 1.00 94.69 73 GLU A C 1
ATOM 573 O O . GLU A 1 73 ? -8.983 -15.243 6.397 1.00 94.69 73 GLU A O 1
ATOM 578 N N . THR A 1 74 ? -7.883 -14.940 4.468 1.00 96.06 74 THR A N 1
ATOM 579 C CA . THR A 1 74 ? -6.641 -14.480 5.103 1.00 96.06 74 THR A CA 1
ATOM 580 C C . THR A 1 74 ? -6.867 -13.189 5.886 1.00 96.06 74 THR A C 1
ATOM 582 O O . THR A 1 74 ? -6.472 -13.113 7.050 1.00 96.06 74 THR A O 1
ATOM 585 N N . MET A 1 75 ? -7.552 -12.199 5.301 1.00 95.06 75 MET A N 1
ATOM 586 C CA . MET A 1 75 ? -7.869 -10.946 6.001 1.00 95.06 75 MET A CA 1
ATOM 587 C C . MET A 1 75 ? -8.682 -11.208 7.272 1.00 95.06 75 MET A C 1
ATOM 589 O O . MET A 1 75 ? -8.367 -10.667 8.336 1.00 95.06 75 MET A O 1
ATOM 593 N N . GLN A 1 76 ? -9.679 -12.094 7.194 1.00 92.12 76 GLN A N 1
ATOM 594 C CA . GLN A 1 76 ? -10.497 -12.468 8.341 1.00 92.12 76 GLN A CA 1
ATOM 595 C C . GLN A 1 76 ? -9.668 -13.166 9.421 1.00 92.12 76 GLN A C 1
ATOM 597 O O . GLN A 1 76 ? -9.792 -12.806 10.588 1.00 92.12 76 GLN A O 1
ATOM 602 N N . GLN A 1 77 ? -8.786 -14.106 9.070 1.00 95.12 77 GLN A N 1
ATOM 603 C CA . GLN A 1 77 ? -7.906 -14.771 10.041 1.00 95.12 77 GLN A CA 1
ATOM 604 C C . GLN A 1 77 ? -6.962 -13.776 10.729 1.00 95.12 77 GLN A C 1
ATOM 606 O O . GLN A 1 77 ? -6.856 -13.776 11.960 1.00 95.12 77 GLN A O 1
ATOM 611 N N . LEU A 1 78 ? -6.333 -12.879 9.964 1.00 95.06 78 LEU A N 1
ATOM 612 C CA . LEU A 1 78 ? -5.441 -11.852 10.509 1.00 95.06 78 LEU A CA 1
ATOM 613 C C . LEU A 1 78 ? -6.182 -10.898 11.453 1.00 95.06 78 LEU A C 1
ATOM 615 O O . LEU A 1 78 ? -5.682 -10.575 12.533 1.00 95.06 78 LEU A O 1
ATOM 619 N N . LYS A 1 79 ? -7.403 -10.493 11.101 1.00 90.00 79 LYS A N 1
ATOM 620 C CA . LYS A 1 79 ? -8.256 -9.678 11.971 1.00 90.00 79 LYS A CA 1
ATOM 621 C C . LYS A 1 79 ? -8.674 -10.426 13.233 1.00 90.00 79 LYS A C 1
ATOM 623 O O . LYS A 1 79 ? -8.517 -9.920 14.339 1.00 90.00 79 LYS A O 1
ATOM 628 N N . CYS A 1 80 ? -9.234 -11.615 13.069 1.00 89.38 80 CYS A N 1
ATOM 629 C CA . CYS A 1 80 ? -9.987 -12.304 14.109 1.00 89.38 80 CYS A CA 1
ATOM 630 C C . CYS A 1 80 ? -9.134 -13.130 15.050 1.00 89.38 80 CYS A C 1
ATOM 632 O O . CYS A 1 80 ? -9.319 -13.078 16.264 1.00 89.38 80 CYS A O 1
ATOM 634 N N . ALA A 1 81 ? -8.218 -13.911 14.489 1.00 92.38 81 ALA A N 1
ATOM 635 C CA . ALA A 1 81 ? -7.372 -14.793 15.271 1.00 92.38 81 ALA A CA 1
ATOM 636 C C . ALA A 1 81 ? -6.101 -14.070 15.737 1.00 92.38 81 ALA A C 1
ATOM 638 O O . ALA A 1 81 ? -5.607 -14.357 16.824 1.00 92.38 81 ALA A O 1
ATOM 639 N N . TRP A 1 82 ? -5.585 -13.124 14.941 1.00 92.75 82 TRP A N 1
ATOM 640 C CA . TRP A 1 82 ? -4.309 -12.451 15.223 1.00 92.75 82 TRP A CA 1
ATOM 641 C C . TRP A 1 82 ? -4.492 -11.021 15.742 1.00 92.75 82 TRP A C 1
ATOM 643 O O . TRP A 1 82 ? -3.518 -10.386 16.139 1.00 92.75 82 TRP A O 1
ATOM 653 N N . ASN A 1 83 ? -5.733 -10.521 15.787 1.00 89.00 83 ASN A N 1
ATOM 654 C CA . ASN A 1 83 ? -6.064 -9.176 16.261 1.00 89.00 83 ASN A CA 1
ATOM 655 C C . ASN A 1 83 ? -5.310 -8.065 15.495 1.00 89.00 83 ASN A C 1
ATOM 657 O O . ASN A 1 83 ? -5.001 -7.010 16.056 1.00 89.00 83 ASN A O 1
ATOM 661 N N . SER A 1 84 ? -5.016 -8.305 14.212 1.00 91.75 84 SER A N 1
ATOM 662 C CA . SER A 1 84 ? -4.417 -7.311 13.320 1.00 91.75 84 SER A CA 1
ATOM 663 C C . SER A 1 84 ? -5.439 -6.225 13.008 1.00 91.75 84 SER A C 1
ATOM 665 O O . SER A 1 84 ? -6.609 -6.508 12.733 1.00 91.75 84 SER A O 1
ATOM 667 N N . ASN A 1 85 ? -5.007 -4.968 13.035 1.00 88.81 85 ASN A N 1
ATOM 668 C CA . ASN A 1 85 ? -5.828 -3.852 12.571 1.00 88.81 85 ASN A CA 1
ATOM 669 C C . ASN A 1 85 ? -5.354 -3.283 11.232 1.00 88.81 85 ASN A C 1
ATOM 671 O O . ASN A 1 85 ? -6.122 -2.556 10.616 1.00 88.81 85 ASN A O 1
ATOM 675 N N . VAL A 1 86 ? -4.167 -3.669 10.762 1.00 94.00 86 VAL A N 1
ATOM 676 C CA . VAL A 1 86 ? -3.624 -3.342 9.442 1.00 94.00 86 VAL A CA 1
ATOM 677 C C . VAL A 1 86 ? -3.039 -4.595 8.788 1.00 94.00 86 VAL A C 1
ATOM 679 O O . VAL A 1 86 ? -2.509 -5.464 9.481 1.00 94.00 86 VAL A O 1
ATOM 682 N N . VAL A 1 87 ? -3.124 -4.694 7.466 1.00 96.81 87 VAL A N 1
ATOM 683 C CA . VAL A 1 87 ? -2.440 -5.716 6.666 1.00 96.81 87 VAL A CA 1
ATOM 684 C C . VAL A 1 87 ? -1.674 -5.030 5.540 1.00 96.81 87 VAL A C 1
ATOM 686 O O . VAL A 1 87 ? -2.202 -4.143 4.882 1.00 96.81 87 VAL A O 1
ATOM 689 N N . ARG A 1 88 ? -0.425 -5.419 5.300 1.00 98.19 88 ARG A N 1
ATOM 690 C CA . ARG A 1 88 ? 0.390 -4.899 4.194 1.00 98.19 88 ARG A CA 1
ATOM 691 C C . ARG A 1 88 ? 0.449 -5.907 3.051 1.00 98.19 88 ARG A C 1
ATOM 693 O O . ARG A 1 88 ? 0.648 -7.096 3.301 1.00 98.19 88 ARG A O 1
ATOM 700 N N . ILE A 1 89 ? 0.283 -5.434 1.817 1.00 97.69 89 ILE A N 1
ATOM 701 C CA . ILE A 1 89 ? 0.274 -6.262 0.604 1.00 97.69 89 ILE A CA 1
ATOM 702 C C . ILE A 1 89 ? 1.397 -5.848 -0.372 1.00 97.69 89 ILE A C 1
ATOM 704 O O . ILE A 1 89 ? 1.217 -4.919 -1.158 1.00 97.69 89 ILE A O 1
ATOM 708 N N . PRO A 1 90 ? 2.564 -6.518 -0.330 1.00 96.69 90 PRO A N 1
ATOM 709 C CA . PRO A 1 90 ? 3.707 -6.196 -1.189 1.00 96.69 90 PRO A CA 1
ATOM 710 C C . PRO A 1 90 ? 3.497 -6.648 -2.642 1.00 96.69 90 PRO A C 1
ATOM 712 O O . PRO A 1 90 ? 3.625 -7.833 -2.967 1.00 96.69 90 PRO A O 1
ATOM 715 N N . LEU A 1 91 ? 3.168 -5.702 -3.524 1.00 97.38 91 LEU A N 1
ATOM 716 C CA . LEU A 1 91 ? 2.986 -5.932 -4.959 1.00 97.38 91 LEU A CA 1
ATOM 717 C C . LEU A 1 91 ? 4.338 -5.987 -5.668 1.00 97.38 91 LEU A C 1
ATOM 719 O O . LEU A 1 91 ? 4.999 -4.961 -5.810 1.00 97.38 91 LEU A O 1
ATOM 723 N N . ILE A 1 92 ? 4.726 -7.158 -6.169 1.00 95.25 92 ILE A N 1
ATOM 724 C CA . ILE A 1 92 ? 5.950 -7.305 -6.965 1.00 95.25 92 ILE A CA 1
ATOM 725 C C . ILE A 1 92 ? 5.796 -6.566 -8.285 1.00 95.25 92 ILE A C 1
ATOM 727 O O . ILE A 1 92 ? 4.793 -6.711 -8.986 1.00 95.25 92 ILE A O 1
ATOM 731 N N . ILE A 1 93 ? 6.807 -5.768 -8.623 1.00 95.25 93 ILE A N 1
ATOM 732 C CA . ILE A 1 93 ? 6.747 -4.873 -9.779 1.00 95.25 93 ILE A CA 1
ATOM 733 C C . ILE A 1 93 ? 7.437 -5.463 -10.998 1.00 95.25 93 ILE A C 1
ATOM 735 O O . ILE A 1 93 ? 6.876 -5.405 -12.085 1.00 95.25 93 ILE A O 1
ATOM 739 N N . ASP A 1 94 ? 8.628 -6.025 -10.821 1.00 90.25 94 ASP A N 1
ATOM 740 C CA . ASP A 1 94 ? 9.507 -6.399 -11.926 1.00 90.25 94 ASP A CA 1
ATOM 741 C C . ASP A 1 94 ? 9.239 -7.820 -12.439 1.00 90.25 94 ASP A C 1
ATOM 743 O O . ASP A 1 94 ? 8.111 -8.140 -12.820 1.00 90.25 94 ASP A O 1
ATOM 747 N N . ASP A 1 95 ? 10.267 -8.666 -12.515 1.00 81.88 95 ASP A N 1
ATOM 748 C CA . ASP A 1 95 ? 10.164 -9.998 -13.098 1.00 81.88 95 ASP A CA 1
ATOM 749 C C . ASP A 1 95 ? 9.061 -10.817 -12.402 1.00 81.88 95 ASP A C 1
ATOM 751 O O . ASP A 1 95 ? 9.015 -10.923 -11.181 1.00 81.88 95 ASP A O 1
ATOM 755 N N . GLU A 1 96 ? 8.146 -11.367 -13.209 1.00 84.69 96 GLU A N 1
ATOM 756 C CA . GLU A 1 96 ? 6.914 -12.065 -12.788 1.00 84.69 96 GLU A CA 1
ATOM 757 C C . GLU A 1 96 ? 5.822 -11.205 -12.113 1.00 84.69 96 GLU A C 1
ATOM 759 O O . GLU A 1 96 ? 4.738 -11.721 -11.839 1.00 84.69 96 GLU A O 1
ATOM 764 N N . GLY A 1 97 ? 6.050 -9.902 -11.937 1.00 92.94 97 GLY A N 1
ATOM 765 C CA . GLY A 1 97 ? 5.141 -8.963 -11.278 1.00 92.94 97 GLY A CA 1
ATOM 766 C C . GLY A 1 97 ? 4.297 -8.088 -12.205 1.00 92.94 97 GLY A C 1
ATOM 767 O O . GLY A 1 97 ? 3.963 -8.448 -13.341 1.00 92.94 97 GLY A O 1
ATOM 768 N N . TYR A 1 98 ? 3.937 -6.907 -11.694 1.00 96.38 98 TYR A N 1
ATOM 769 C CA . TYR A 1 98 ? 3.009 -5.963 -12.319 1.00 96.38 98 TYR A CA 1
ATOM 770 C C . TYR A 1 98 ? 3.468 -5.489 -13.703 1.00 96.38 98 TYR A C 1
ATOM 772 O O . TYR A 1 98 ? 2.647 -5.358 -14.606 1.00 96.38 98 TYR A O 1
ATOM 780 N N . ALA A 1 99 ? 4.770 -5.287 -13.919 1.00 95.69 99 ALA A N 1
ATOM 781 C CA . ALA A 1 99 ? 5.311 -4.880 -15.215 1.00 95.69 99 ALA A CA 1
ATOM 782 C C . ALA A 1 99 ? 5.096 -5.947 -16.303 1.00 95.69 99 ALA A C 1
ATOM 784 O O . ALA A 1 99 ? 4.933 -5.608 -17.475 1.00 95.69 99 ALA A O 1
ATOM 785 N N . LYS A 1 100 ? 5.072 -7.234 -15.927 1.00 94.38 100 LYS A N 1
ATOM 786 C CA . LYS A 1 100 ? 4.858 -8.357 -16.850 1.00 94.38 100 LYS A CA 1
ATOM 787 C C . LYS A 1 100 ? 3.377 -8.701 -17.011 1.00 94.38 100 LYS A C 1
ATOM 789 O O . LYS A 1 100 ? 2.935 -8.970 -18.126 1.00 94.38 100 LYS A O 1
ATOM 794 N N . ASN A 1 101 ? 2.622 -8.705 -15.912 1.00 94.94 101 ASN A N 1
ATOM 795 C CA . ASN A 1 101 ? 1.230 -9.160 -15.858 1.00 94.94 101 ASN A CA 1
ATOM 796 C C . ASN A 1 101 ? 0.313 -8.123 -15.172 1.00 94.94 101 ASN A C 1
ATOM 798 O O . ASN A 1 101 ? -0.305 -8.439 -14.150 1.00 94.94 101 ASN A O 1
ATOM 802 N N . PRO A 1 102 ? 0.187 -6.894 -15.711 1.00 95.94 102 PRO A N 1
ATOM 803 C CA . PRO A 1 102 ? -0.447 -5.781 -15.002 1.00 95.94 102 PRO A CA 1
ATOM 804 C C . PRO A 1 102 ? -1.897 -6.065 -14.612 1.00 95.94 102 PRO A C 1
ATOM 806 O O . PRO A 1 102 ? -2.279 -5.788 -13.482 1.00 95.94 102 PRO A O 1
ATOM 809 N N . ASP A 1 103 ? -2.695 -6.676 -15.493 1.00 96.31 103 ASP A N 1
ATOM 810 C CA . ASP A 1 103 ? -4.108 -6.963 -15.210 1.00 96.31 103 ASP A CA 1
ATOM 811 C C . ASP A 1 103 ? -4.289 -8.000 -14.089 1.00 96.31 103 ASP A C 1
ATOM 813 O O . ASP A 1 103 ? -5.184 -7.873 -13.252 1.00 96.31 103 ASP A O 1
ATOM 817 N N . VAL A 1 104 ? -3.427 -9.022 -14.058 1.00 95.31 104 VAL A N 1
ATOM 818 C CA . VAL A 1 104 ? -3.481 -10.103 -13.062 1.00 95.31 104 VAL A CA 1
ATOM 819 C C . VAL A 1 104 ? -3.077 -9.573 -11.692 1.00 95.31 104 VAL A C 1
ATOM 821 O O . VAL A 1 104 ? -3.802 -9.761 -10.715 1.00 95.31 104 VAL A O 1
ATOM 824 N N . GLU A 1 105 ? -1.946 -8.875 -11.625 1.00 96.69 105 GLU A N 1
ATOM 825 C CA . GLU A 1 105 ? -1.433 -8.311 -10.379 1.00 96.69 105 GLU A CA 1
ATOM 826 C C . GLU A 1 105 ? -2.344 -7.190 -9.851 1.00 96.69 105 GLU A C 1
ATOM 82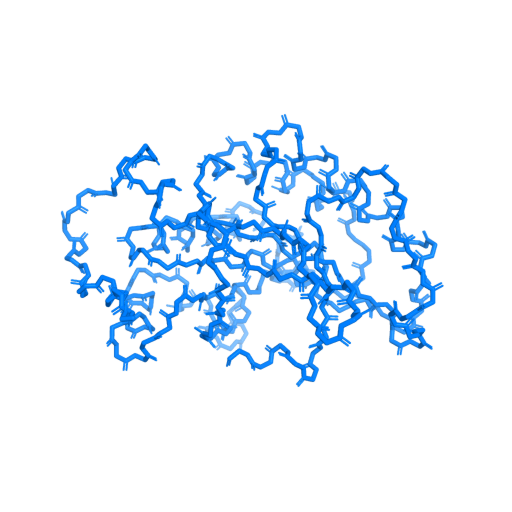8 O O . GLU A 1 105 ? -2.615 -7.124 -8.652 1.00 96.69 105 GLU A O 1
ATOM 833 N N . TYR A 1 106 ? -2.924 -6.373 -10.740 1.00 97.56 106 TYR A N 1
ATOM 834 C CA . TYR A 1 106 ? -3.935 -5.380 -10.367 1.00 97.56 106 TYR A CA 1
ATOM 835 C C . TYR A 1 106 ? -5.162 -6.023 -9.715 1.00 97.56 106 TYR A C 1
ATOM 837 O O . TYR A 1 106 ? -5.645 -5.539 -8.691 1.00 97.56 106 TYR A O 1
ATOM 845 N N . GLN A 1 107 ? -5.659 -7.134 -10.270 1.00 97.44 107 GLN A N 1
ATOM 846 C CA . GLN A 1 107 ? -6.818 -7.825 -9.703 1.00 97.44 107 GLN A CA 1
ATOM 847 C C . GLN A 1 107 ? -6.544 -8.433 -8.323 1.00 97.44 107 GLN A C 1
ATOM 849 O O . GLN A 1 107 ? -7.430 -8.430 -7.465 1.00 97.44 107 GLN A O 1
ATOM 854 N N . LYS A 1 108 ? -5.318 -8.899 -8.059 1.00 97.19 108 LYS A N 1
ATOM 855 C CA . LYS A 1 108 ? -4.922 -9.346 -6.712 1.00 97.19 108 LYS A CA 1
ATOM 856 C C . LYS A 1 108 ? -4.998 -8.197 -5.705 1.00 97.19 108 LYS A C 1
ATOM 858 O O . LYS A 1 108 ? -5.565 -8.372 -4.628 1.00 97.19 108 LYS A O 1
ATOM 863 N N . VAL A 1 109 ? -4.481 -7.018 -6.067 1.00 98.19 109 VAL A N 1
ATOM 864 C CA . VAL A 1 109 ? -4.555 -5.806 -5.227 1.00 98.19 109 VAL A CA 1
ATOM 865 C C . VAL A 1 109 ? -6.010 -5.425 -4.952 1.00 98.19 109 VAL A C 1
ATOM 867 O O . VAL A 1 109 ? -6.376 -5.240 -3.796 1.00 98.19 109 VAL A O 1
ATOM 870 N N . VAL A 1 110 ? -6.849 -5.361 -5.990 1.00 97.69 110 VAL A N 1
ATOM 871 C CA . VAL A 1 110 ? -8.290 -5.071 -5.874 1.00 97.69 110 VAL A CA 1
ATOM 872 C C . VAL A 1 110 ? -8.977 -6.051 -4.922 1.00 97.69 110 VAL A C 1
ATOM 874 O O . VAL A 1 110 ? -9.626 -5.628 -3.966 1.00 97.69 110 VAL A O 1
ATOM 877 N N . THR A 1 111 ? -8.760 -7.352 -5.123 1.00 96.69 111 THR A N 1
ATOM 878 C CA . THR A 1 111 ? -9.327 -8.413 -4.276 1.00 96.69 111 THR A CA 1
ATOM 879 C C . THR A 1 111 ? -8.927 -8.235 -2.810 1.00 96.69 111 THR A C 1
ATOM 881 O O . THR A 1 111 ? -9.762 -8.359 -1.913 1.00 96.69 111 THR A O 1
ATOM 884 N N . ALA A 1 112 ? -7.657 -7.920 -2.549 1.00 97.44 112 ALA A N 1
ATOM 885 C CA . ALA A 1 112 ? -7.153 -7.707 -1.199 1.00 97.44 112 ALA A CA 1
ATOM 886 C C . ALA A 1 112 ? -7.712 -6.426 -0.552 1.00 97.44 112 ALA A C 1
ATOM 888 O O . ALA A 1 112 ? -8.064 -6.457 0.627 1.00 97.44 112 ALA A O 1
ATOM 889 N N . ILE A 1 113 ? -7.839 -5.325 -1.304 1.00 96.75 113 ILE A N 1
ATOM 890 C CA . ILE A 1 113 ? -8.440 -4.073 -0.815 1.00 96.75 113 ILE A CA 1
ATOM 891 C C . ILE A 1 113 ? -9.900 -4.299 -0.427 1.00 96.75 113 ILE A C 1
ATOM 893 O O . ILE A 1 113 ? -10.304 -3.947 0.681 1.00 96.75 113 ILE A O 1
ATOM 897 N N . GLU A 1 114 ? -10.689 -4.921 -1.300 1.00 94.69 114 GLU A N 1
ATOM 898 C CA . GLU A 1 114 ? -12.109 -5.179 -1.039 1.00 94.69 114 GLU A CA 1
ATOM 899 C C . GLU A 1 114 ? -12.303 -6.101 0.168 1.00 94.69 114 GLU A C 1
ATOM 901 O O . GLU A 1 114 ? -13.147 -5.830 1.024 1.00 94.69 114 GLU A O 1
ATOM 906 N N . ALA A 1 115 ? -11.461 -7.130 0.292 1.00 93.69 115 ALA A N 1
ATOM 907 C CA . ALA A 1 115 ? -11.420 -8.005 1.457 1.00 93.69 115 ALA A CA 1
ATOM 908 C C . ALA A 1 115 ? -11.052 -7.268 2.755 1.00 93.69 115 ALA A C 1
ATOM 910 O O . ALA A 1 115 ? -11.605 -7.560 3.818 1.00 93.69 115 ALA A O 1
ATOM 911 N N . ALA A 1 116 ? -10.109 -6.327 2.702 1.00 93.62 116 ALA A N 1
ATOM 912 C CA . ALA A 1 116 ? -9.707 -5.545 3.866 1.00 93.62 116 ALA A CA 1
ATOM 913 C C . ALA A 1 116 ? -10.829 -4.609 4.332 1.00 93.62 116 ALA A C 1
ATOM 915 O O . ALA A 1 116 ? -11.154 -4.600 5.522 1.00 93.62 116 ALA A O 1
ATOM 916 N N . ILE A 1 117 ? -11.478 -3.910 3.393 1.00 90.38 117 ILE A N 1
ATOM 917 C CA . ILE A 1 117 ? -12.637 -3.051 3.670 1.00 90.38 117 ILE A CA 1
ATOM 918 C C . ILE A 1 117 ? -13.773 -3.893 4.265 1.00 90.38 117 ILE A C 1
ATOM 920 O O . ILE A 1 117 ? -14.263 -3.578 5.345 1.00 90.38 117 ILE A O 1
ATOM 924 N N . SER A 1 118 ? -14.141 -5.023 3.646 1.00 87.44 118 SER A N 1
ATOM 925 C CA . SER A 1 118 ? -15.214 -5.889 4.164 1.00 87.44 118 SER A CA 1
ATOM 926 C C . SER A 1 118 ? -14.918 -6.442 5.563 1.00 87.44 118 SER A C 1
ATOM 928 O O . SER A 1 118 ? -15.828 -6.717 6.342 1.00 87.44 118 SER A O 1
ATOM 930 N N . THR A 1 119 ? -13.636 -6.619 5.885 1.00 87.56 119 THR A N 1
ATOM 931 C CA . THR A 1 119 ? -13.168 -7.132 7.179 1.00 87.56 119 THR A CA 1
ATOM 932 C C . THR A 1 119 ? -12.974 -6.015 8.222 1.00 87.56 119 THR A C 1
ATOM 934 O O . THR A 1 119 ? -12.778 -6.288 9.413 1.00 87.56 119 THR A O 1
ATOM 937 N N . GLY A 1 120 ? -13.030 -4.744 7.818 1.00 87.12 120 GLY A N 1
ATOM 938 C CA . GLY A 1 120 ? -12.763 -3.600 8.688 1.00 87.12 120 GLY A CA 1
ATOM 939 C C . GLY A 1 120 ? -11.322 -3.581 9.210 1.00 87.12 120 GLY A C 1
ATOM 940 O O . GLY A 1 120 ? -11.089 -3.396 10.414 1.00 87.12 120 GLY A O 1
ATOM 941 N N . VAL A 1 121 ? -10.348 -3.865 8.341 1.00 89.31 121 VAL A N 1
ATOM 942 C CA . VAL A 1 121 ? -8.906 -3.701 8.603 1.00 89.31 121 VAL A CA 1
ATOM 943 C C . VAL A 1 121 ? -8.309 -2.706 7.624 1.00 89.31 121 VAL A C 1
ATOM 945 O O . VAL A 1 121 ? -8.706 -2.655 6.465 1.00 89.31 121 VAL A O 1
ATOM 948 N N . TYR A 1 122 ? -7.340 -1.919 8.085 1.00 92.81 122 TYR A N 1
ATOM 949 C CA . TYR A 1 122 ? -6.549 -1.089 7.185 1.00 92.81 122 TYR A CA 1
ATOM 950 C C . TYR A 1 122 ? -5.721 -1.971 6.252 1.00 92.81 122 TYR A C 1
ATOM 952 O O . TYR A 1 122 ? -5.300 -3.066 6.635 1.00 92.81 122 TYR A O 1
ATOM 960 N N . ILE A 1 123 ? -5.436 -1.470 5.058 1.00 96.06 123 ILE A N 1
ATOM 961 C CA . ILE A 1 123 ? -4.569 -2.118 4.088 1.00 96.06 123 ILE A CA 1
ATOM 962 C C . ILE A 1 123 ? -3.504 -1.150 3.588 1.00 96.06 123 ILE A C 1
ATOM 964 O O . ILE A 1 123 ? -3.819 -0.042 3.168 1.00 96.06 123 ILE A O 1
ATOM 968 N N . ILE A 1 124 ? -2.242 -1.574 3.632 1.00 97.75 124 ILE A N 1
ATOM 969 C CA . ILE A 1 124 ? -1.125 -0.857 3.013 1.00 97.75 124 ILE A CA 1
ATOM 970 C C . ILE A 1 124 ? -0.889 -1.476 1.638 1.00 97.75 124 ILE A C 1
ATOM 972 O O . ILE A 1 124 ? -0.469 -2.631 1.543 1.00 97.75 124 ILE A O 1
ATOM 976 N N . VAL A 1 125 ? -1.180 -0.707 0.590 1.00 98.31 125 VAL A N 1
ATOM 977 C CA . VAL A 1 125 ? -0.882 -1.049 -0.804 1.00 98.31 125 VAL A CA 1
ATOM 978 C C . VAL A 1 125 ? 0.573 -0.696 -1.070 1.00 98.31 125 VAL A C 1
ATOM 980 O O . VAL A 1 125 ? 0.897 0.473 -1.284 1.00 98.31 125 VAL A O 1
ATOM 983 N N . ASP A 1 126 ? 1.437 -1.703 -1.012 1.00 97.69 126 ASP A N 1
ATOM 984 C CA . ASP A 1 126 ? 2.881 -1.536 -1.122 1.00 97.69 126 ASP A CA 1
ATOM 985 C C . ASP A 1 126 ? 3.360 -1.740 -2.557 1.00 97.69 126 ASP A C 1
ATOM 987 O O . ASP A 1 126 ? 3.273 -2.837 -3.114 1.00 97.69 126 ASP A O 1
ATOM 991 N N . TRP A 1 127 ? 3.881 -0.663 -3.149 1.00 97.00 127 TRP A N 1
ATOM 992 C CA . TRP A 1 127 ? 4.626 -0.716 -4.397 1.00 97.00 127 TRP A CA 1
ATOM 993 C C . TRP A 1 127 ? 6.018 -1.297 -4.129 1.00 97.00 127 TRP A C 1
ATOM 995 O O . TRP A 1 127 ? 6.990 -0.573 -3.871 1.00 97.00 127 TRP A O 1
ATOM 1005 N N . HIS A 1 128 ? 6.094 -2.630 -4.196 1.00 94.88 128 HIS A N 1
ATOM 1006 C CA . HIS A 1 128 ? 7.247 -3.434 -3.794 1.00 94.88 128 HIS A CA 1
ATOM 1007 C C . HIS A 1 128 ? 8.343 -3.456 -4.867 1.00 94.88 128 HIS A C 1
ATOM 1009 O O . HIS A 1 128 ? 8.736 -4.498 -5.397 1.00 94.88 128 HIS A O 1
ATOM 1015 N N . ALA A 1 129 ? 8.805 -2.262 -5.233 1.00 90.25 129 ALA A N 1
ATOM 1016 C CA . ALA A 1 129 ? 9.902 -2.050 -6.160 1.00 90.25 129 ALA A CA 1
ATOM 1017 C C . ALA A 1 129 ? 11.252 -2.011 -5.431 1.00 90.25 129 ALA A C 1
ATOM 1019 O O . ALA A 1 129 ? 11.333 -1.619 -4.267 1.00 90.25 129 ALA A O 1
ATOM 1020 N N . PHE A 1 130 ? 12.308 -2.350 -6.175 1.00 86.31 130 PHE A N 1
ATOM 1021 C CA . PHE A 1 130 ? 13.719 -2.168 -5.794 1.00 86.31 130 PHE A CA 1
ATOM 1022 C C . PHE A 1 130 ? 14.461 -1.221 -6.756 1.00 86.31 130 PHE A C 1
ATOM 1024 O O . PHE A 1 130 ? 15.685 -1.093 -6.712 1.00 86.31 130 PHE A O 1
ATOM 1031 N N . SER A 1 131 ? 13.731 -0.617 -7.696 1.00 86.50 131 SER A N 1
ATOM 1032 C CA . SER A 1 131 ? 14.243 0.368 -8.647 1.00 86.50 131 SER A CA 1
ATOM 1033 C C . SER A 1 131 ? 13.119 1.295 -9.119 1.00 86.50 131 SER A C 1
ATOM 1035 O O . SER A 1 131 ? 11.941 0.957 -8.999 1.00 86.50 131 SER A O 1
ATOM 1037 N N . ASP A 1 132 ? 13.477 2.458 -9.668 1.00 88.12 132 ASP A N 1
ATOM 1038 C CA . ASP A 1 132 ? 12.509 3.435 -10.177 1.00 88.12 132 ASP A CA 1
ATOM 1039 C C . ASP A 1 132 ? 11.618 2.824 -11.276 1.00 88.12 132 ASP A C 1
ATOM 1041 O O . ASP A 1 132 ? 12.102 2.296 -12.283 1.00 88.12 132 ASP A O 1
ATOM 1045 N N . ARG A 1 133 ? 10.302 2.891 -11.058 1.00 92.94 133 ARG A N 1
ATOM 1046 C CA . ARG A 1 133 ? 9.245 2.465 -11.987 1.00 92.94 133 ARG A CA 1
ATOM 1047 C C . ARG A 1 133 ? 8.140 3.514 -12.088 1.00 92.94 133 ARG A C 1
ATOM 1049 O O . ARG A 1 133 ? 6.955 3.181 -12.126 1.00 92.94 133 ARG A O 1
ATOM 1056 N N . LEU A 1 134 ? 8.511 4.795 -12.068 1.00 94.31 134 LEU A N 1
ATOM 1057 C CA . LEU A 1 134 ? 7.561 5.907 -11.987 1.00 94.31 134 LEU A CA 1
ATOM 1058 C C . LEU A 1 134 ? 6.548 5.916 -13.141 1.00 94.31 134 LEU A C 1
ATOM 1060 O O . LEU A 1 134 ? 5.388 6.285 -12.947 1.00 94.31 134 LEU A O 1
ATOM 1064 N N . ASP A 1 135 ? 6.979 5.488 -14.327 1.00 96.06 135 ASP A N 1
ATOM 1065 C CA . ASP A 1 135 ? 6.183 5.408 -15.552 1.00 96.06 135 ASP A CA 1
ATOM 1066 C C . ASP A 1 135 ? 4.939 4.521 -15.405 1.00 96.06 135 ASP A C 1
ATOM 1068 O O . ASP A 1 135 ? 3.878 4.864 -15.933 1.00 96.06 135 ASP A O 1
ATOM 1072 N N . ILE A 1 136 ? 5.042 3.436 -14.633 1.00 97.25 136 ILE A N 1
ATOM 1073 C CA . ILE A 1 136 ? 3.935 2.515 -14.339 1.00 97.25 136 ILE A CA 1
ATOM 1074 C C . ILE A 1 136 ? 3.350 2.698 -12.927 1.00 97.25 136 ILE A C 1
ATOM 1076 O O . ILE A 1 136 ? 2.164 2.426 -12.726 1.00 97.25 136 ILE A O 1
ATOM 1080 N N . ALA A 1 137 ? 4.111 3.238 -11.971 1.00 97.56 137 ALA A N 1
ATOM 1081 C CA . ALA A 1 137 ? 3.635 3.512 -10.612 1.00 97.56 137 ALA A CA 1
ATOM 1082 C C . ALA A 1 137 ? 2.568 4.619 -10.586 1.00 97.56 137 ALA A C 1
ATOM 1084 O O . ALA A 1 137 ? 1.518 4.471 -9.959 1.00 97.56 137 ALA A O 1
ATOM 1085 N N . VAL A 1 138 ? 2.793 5.726 -11.306 1.00 98.31 138 VAL A N 1
ATOM 1086 C CA . VAL A 1 138 ? 1.842 6.851 -11.382 1.00 98.31 138 VAL A CA 1
ATOM 1087 C C . VAL A 1 138 ? 0.456 6.419 -11.884 1.00 98.31 138 VAL A C 1
ATOM 1089 O O . VAL A 1 138 ? -0.531 6.718 -11.203 1.00 98.31 138 VAL A O 1
ATOM 1092 N N . PRO A 1 139 ? 0.314 5.733 -13.039 1.00 98.38 139 PRO A N 1
ATOM 1093 C CA . PRO A 1 139 ? -0.998 5.277 -13.490 1.00 98.38 139 PRO A CA 1
ATOM 1094 C C . PRO A 1 139 ? -1.612 4.225 -12.556 1.00 98.38 139 PRO A C 1
ATOM 1096 O O . PRO A 1 139 ? -2.825 4.272 -12.338 1.00 98.38 139 PRO A O 1
ATOM 1099 N N . PHE A 1 140 ? -0.812 3.333 -11.960 1.00 98.62 140 PHE A N 1
ATOM 1100 C CA . PHE A 1 140 ? -1.295 2.366 -10.970 1.00 98.62 140 PHE A CA 1
ATOM 1101 C C . PHE A 1 140 ? -1.951 3.066 -9.772 1.00 98.62 140 PHE A C 1
ATOM 1103 O O . PHE A 1 140 ? -3.142 2.866 -9.511 1.00 98.62 140 PHE A O 1
ATOM 1110 N N . PHE A 1 141 ? -1.218 3.954 -9.093 1.00 98.50 141 PHE A N 1
ATOM 1111 C CA . PHE A 1 141 ? -1.719 4.657 -7.911 1.00 98.50 141 PHE A CA 1
ATOM 1112 C C . PHE A 1 141 ? -2.889 5.585 -8.231 1.00 98.50 141 PHE A C 1
ATOM 1114 O O . PHE A 1 141 ? -3.834 5.660 -7.449 1.00 98.50 141 PHE A O 1
ATOM 1121 N N . LYS A 1 142 ? -2.889 6.231 -9.404 1.00 98.38 142 LYS A N 1
ATOM 1122 C CA . LYS A 1 142 ? -4.031 7.030 -9.873 1.00 98.38 142 LYS A CA 1
ATOM 1123 C C . LYS A 1 142 ? -5.302 6.191 -10.023 1.00 98.38 142 LYS A C 1
ATOM 1125 O O . LYS A 1 142 ? -6.392 6.682 -9.739 1.00 98.38 142 LYS A O 1
ATOM 1130 N N . ASN A 1 143 ? -5.184 4.951 -10.494 1.00 98.44 143 ASN A N 1
ATOM 1131 C CA . ASN A 1 143 ? -6.331 4.062 -10.663 1.00 98.44 143 ASN A CA 1
ATOM 1132 C C . ASN A 1 143 ? -6.834 3.526 -9.319 1.00 98.44 143 ASN A C 1
ATOM 1134 O O . ASN A 1 143 ? -8.043 3.539 -9.092 1.00 98.44 143 ASN A O 1
ATOM 1138 N N . ILE A 1 144 ? -5.935 3.106 -8.420 1.00 98.50 144 ILE A N 1
ATOM 1139 C CA . ILE A 1 144 ? -6.321 2.676 -7.066 1.00 98.50 144 ILE A CA 1
ATOM 1140 C C . ILE A 1 144 ? -6.995 3.827 -6.311 1.00 98.50 144 ILE A C 1
ATOM 1142 O O . ILE A 1 144 ? -8.092 3.637 -5.792 1.00 98.50 144 ILE A O 1
ATOM 1146 N N . SER A 1 145 ? -6.415 5.033 -6.312 1.00 97.88 145 SER A N 1
ATOM 1147 C CA . SER A 1 145 ? -6.990 6.187 -5.604 1.00 97.88 145 SER A CA 1
ATOM 1148 C C . SER A 1 145 ? -8.339 6.622 -6.174 1.00 97.88 145 SER A C 1
ATOM 1150 O O . SER A 1 145 ? -9.231 7.017 -5.429 1.00 97.88 145 SER A O 1
ATOM 1152 N N . LYS A 1 146 ? -8.540 6.493 -7.491 1.00 97.88 146 LYS A N 1
ATOM 1153 C CA . LYS A 1 146 ? -9.832 6.771 -8.130 1.00 97.88 146 LYS A CA 1
ATOM 1154 C C . LYS A 1 146 ? -10.940 5.822 -7.667 1.00 97.88 146 LYS A C 1
ATOM 1156 O O . LYS A 1 146 ? -12.085 6.251 -7.562 1.00 97.88 146 LYS A O 1
ATOM 1161 N N . LEU A 1 147 ? -10.622 4.546 -7.454 1.00 96.31 147 LEU A N 1
ATOM 1162 C CA . LEU A 1 147 ? -11.603 3.539 -7.044 1.00 96.31 147 LEU A CA 1
ATOM 1163 C C . LEU A 1 147 ? -11.820 3.531 -5.531 1.00 96.31 147 LEU A C 1
ATOM 1165 O O . LEU A 1 147 ? -12.959 3.436 -5.076 1.00 96.31 147 LEU A O 1
ATOM 1169 N N . TYR A 1 148 ? -10.736 3.643 -4.763 1.00 96.12 148 TYR A N 1
ATOM 1170 C CA . TYR A 1 148 ? -10.752 3.353 -3.334 1.00 96.12 148 TYR A CA 1
ATOM 1171 C C . TYR A 1 148 ? -10.379 4.531 -2.434 1.00 96.12 148 TYR A C 1
ATOM 1173 O O . TYR A 1 148 ? -10.452 4.394 -1.218 1.00 96.12 148 TYR A O 1
ATOM 1181 N N . GLY A 1 149 ? -10.059 5.704 -2.984 1.00 93.25 149 GLY A N 1
ATOM 1182 C CA . GLY A 1 149 ? -9.616 6.846 -2.180 1.00 93.25 149 GLY A CA 1
ATOM 1183 C C . GLY A 1 149 ? -10.663 7.407 -1.217 1.00 93.25 149 GLY A C 1
ATOM 1184 O O . GLY A 1 149 ? -10.347 8.100 -0.262 1.00 93.25 149 GLY A O 1
ATOM 1185 N N . GLN A 1 150 ? -11.935 7.069 -1.421 1.00 89.69 150 GLN A N 1
ATOM 1186 C CA . GLN A 1 150 ? -12.999 7.409 -0.479 1.00 89.69 150 GLN A CA 1
ATOM 1187 C C . GLN A 1 150 ? -13.008 6.527 0.783 1.00 89.69 150 GLN A C 1
ATOM 1189 O O . GLN A 1 150 ? -13.628 6.920 1.777 1.00 89.69 150 GLN A O 1
ATOM 1194 N N . TYR A 1 151 ? -12.351 5.360 0.748 1.00 88.81 151 TYR A N 1
ATOM 1195 C CA . TYR A 1 151 ? -12.310 4.401 1.848 1.00 88.81 151 TYR A CA 1
ATOM 1196 C C . TYR A 1 151 ? -11.100 4.677 2.748 1.00 88.81 151 TYR A C 1
ATOM 1198 O O . TYR A 1 151 ? -9.963 4.548 2.292 1.00 88.81 151 TYR A O 1
ATOM 1206 N N . PRO A 1 152 ? -11.317 4.958 4.042 1.00 86.69 152 PRO A N 1
ATOM 1207 C CA . PRO A 1 152 ? -10.232 5.272 4.976 1.00 86.69 152 PRO A CA 1
ATOM 1208 C C . PRO A 1 152 ? -9.329 4.079 5.316 1.00 86.69 152 PRO A C 1
ATOM 1210 O O . PRO A 1 152 ? -8.296 4.224 5.964 1.00 86.69 152 PRO A O 1
ATOM 1213 N N . HIS A 1 153 ? -9.742 2.881 4.904 1.00 90.19 153 HIS A N 1
ATOM 1214 C CA . HIS A 1 153 ? -8.990 1.647 5.066 1.00 90.19 153 HIS A CA 1
ATOM 1215 C C . HIS A 1 153 ? -7.691 1.641 4.255 1.00 90.19 153 HIS A C 1
ATOM 1217 O O . HIS A 1 153 ? -6.761 0.935 4.633 1.00 90.19 153 HIS A O 1
ATOM 1223 N N . VAL A 1 154 ? -7.622 2.383 3.147 1.00 94.19 154 VAL A N 1
ATOM 1224 C CA . VAL A 1 154 ? -6.508 2.296 2.197 1.00 94.19 154 VAL A CA 1
ATOM 1225 C C . VAL A 1 154 ? -5.392 3.261 2.577 1.00 94.19 154 VAL A C 1
ATOM 1227 O O . VAL A 1 154 ? -5.592 4.465 2.692 1.00 94.19 154 VAL A O 1
ATOM 1230 N N . LEU A 1 155 ? -4.193 2.713 2.747 1.00 95.25 155 LEU A N 1
ATOM 1231 C CA . LEU A 1 155 ? -2.939 3.440 2.879 1.00 95.25 155 LEU A CA 1
ATOM 1232 C C . LEU A 1 155 ? -2.058 3.073 1.683 1.00 95.25 155 LEU A C 1
ATOM 1234 O O . LEU A 1 155 ? -2.057 1.928 1.229 1.00 95.25 155 LEU A O 1
ATOM 1238 N N . TYR A 1 156 ? -1.286 4.030 1.183 1.00 96.25 156 TYR A N 1
ATOM 1239 C CA . TYR A 1 156 ? -0.404 3.822 0.032 1.00 96.25 156 TYR A CA 1
ATOM 1240 C C . TYR A 1 156 ? 1.043 3.789 0.496 1.00 96.25 156 TYR A C 1
ATOM 1242 O O . TYR A 1 156 ? 1.451 4.702 1.198 1.00 96.25 156 TYR A O 1
ATOM 1250 N N . GLU A 1 157 ? 1.839 2.812 0.084 1.00 95.69 157 GLU A N 1
ATOM 1251 C CA . GLU A 1 157 ? 3.296 2.834 0.246 1.00 95.69 157 GLU A CA 1
ATOM 1252 C C . GLU A 1 157 ? 3.928 2.969 -1.143 1.00 95.69 157 GLU A C 1
ATOM 1254 O O . GLU A 1 157 ? 3.898 2.052 -1.960 1.00 95.69 157 GLU A O 1
ATOM 1259 N N . ALA A 1 158 ? 4.425 4.174 -1.442 1.00 91.94 158 ALA A N 1
ATOM 1260 C CA . ALA A 1 158 ? 4.801 4.594 -2.795 1.00 91.94 158 ALA A CA 1
ATOM 1261 C C . ALA A 1 158 ? 6.085 3.926 -3.314 1.00 91.94 158 ALA A C 1
ATOM 1263 O O . ALA A 1 158 ? 6.318 3.882 -4.525 1.00 91.94 158 ALA A O 1
ATOM 1264 N N . TYR A 1 159 ? 6.927 3.446 -2.397 1.00 90.56 159 TYR A N 1
ATOM 1265 C CA . TYR A 1 159 ? 8.165 2.736 -2.691 1.00 90.56 159 TYR A CA 1
ATOM 1266 C C . TYR A 1 159 ? 8.602 1.976 -1.433 1.00 90.56 159 TYR A C 1
ATOM 1268 O O . TYR A 1 159 ? 8.936 2.626 -0.441 1.00 90.56 159 TYR A O 1
ATOM 1276 N N . ASN A 1 160 ? 8.616 0.639 -1.495 1.00 87.88 160 ASN A N 1
ATOM 1277 C CA . ASN A 1 160 ? 9.112 -0.235 -0.427 1.00 87.88 160 ASN A CA 1
ATOM 1278 C C . ASN A 1 160 ? 10.531 0.146 0.026 1.00 87.88 160 ASN A C 1
ATOM 1280 O O . ASN A 1 160 ? 10.719 0.713 1.098 1.00 87.88 160 ASN A O 1
ATOM 1284 N N . GLU A 1 161 ? 11.533 -0.165 -0.803 1.00 83.69 161 GLU A N 1
ATOM 1285 C CA . GLU A 1 161 ? 12.957 -0.087 -0.459 1.00 83.69 161 GLU A CA 1
ATOM 1286 C C . GLU A 1 161 ? 13.714 0.652 -1.556 1.00 83.69 161 GLU A C 1
ATOM 1288 O O . GLU A 1 161 ? 14.157 0.028 -2.525 1.00 83.69 161 GLU A O 1
ATOM 1293 N N . PRO A 1 162 ? 13.883 1.981 -1.429 1.00 82.88 162 PRO A N 1
ATOM 1294 C CA . PRO A 1 162 ? 14.843 2.695 -2.248 1.00 82.88 162 PRO A CA 1
ATOM 1295 C C . PRO A 1 162 ? 16.214 2.030 -2.186 1.00 82.88 162 PRO A C 1
ATOM 1297 O O . PRO A 1 162 ? 16.695 1.640 -1.122 1.00 82.88 162 PRO A O 1
ATOM 1300 N N . SER A 1 163 ? 16.861 1.918 -3.336 1.00 82.44 163 SER A N 1
ATOM 1301 C CA . SER A 1 163 ? 18.178 1.312 -3.446 1.00 82.44 163 SER A CA 1
ATOM 1302 C C . SER A 1 163 ? 19.246 2.153 -2.739 1.00 82.44 163 SER A C 1
ATOM 1304 O O . S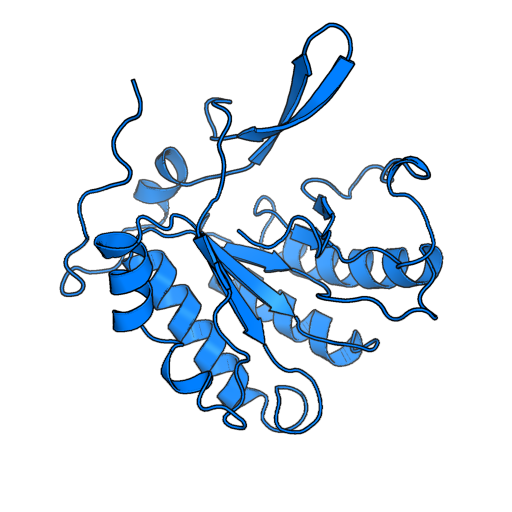ER A 1 163 ? 19.091 3.347 -2.487 1.00 82.44 163 SER A O 1
ATOM 1306 N N . TRP A 1 164 ? 20.412 1.554 -2.494 1.00 80.44 164 TRP A N 1
ATOM 1307 C CA . TRP A 1 164 ? 21.580 2.267 -1.959 1.00 80.44 164 TRP A CA 1
ATOM 1308 C C . TRP A 1 164 ? 22.083 3.412 -2.851 1.00 80.44 164 TRP A C 1
ATOM 1310 O O . TRP A 1 164 ? 22.866 4.237 -2.387 1.00 80.44 164 TRP A O 1
ATOM 1320 N N . ALA A 1 165 ? 21.683 3.438 -4.126 1.00 82.75 165 ALA A N 1
ATOM 1321 C CA . ALA A 1 165 ? 22.040 4.487 -5.073 1.00 82.75 165 ALA A CA 1
ATOM 1322 C C . ALA A 1 165 ? 21.023 5.642 -5.100 1.00 82.75 165 ALA A C 1
ATOM 1324 O O . ALA A 1 165 ? 21.300 6.678 -5.710 1.00 82.75 165 ALA A O 1
ATOM 1325 N N . ASP A 1 166 ? 19.859 5.478 -4.467 1.00 82.00 166 ASP A N 1
ATOM 1326 C CA . ASP A 1 166 ? 18.824 6.500 -4.449 1.00 82.00 166 ASP A CA 1
ATOM 1327 C C . ASP A 1 166 ? 19.186 7.621 -3.471 1.00 82.00 166 ASP A C 1
ATOM 1329 O O . ASP A 1 166 ? 19.510 7.391 -2.307 1.00 82.00 166 ASP A O 1
ATOM 1333 N N . SER A 1 167 ? 19.124 8.858 -3.965 1.00 81.75 167 SER A N 1
ATOM 1334 C CA . SER A 1 167 ? 19.298 10.072 -3.162 1.00 81.75 167 SER A CA 1
ATOM 1335 C C . SER A 1 167 ? 17.946 10.671 -2.797 1.00 81.75 167 SER A C 1
ATOM 1337 O O . SER A 1 167 ? 16.963 10.489 -3.526 1.00 81.75 167 SER A O 1
ATOM 1339 N N . TRP A 1 168 ? 17.892 11.465 -1.725 1.00 80.44 168 TRP A N 1
ATOM 1340 C CA . TRP A 1 168 ? 16.659 12.151 -1.343 1.00 80.44 168 TRP A CA 1
ATOM 1341 C C . TRP A 1 168 ? 16.095 13.046 -2.452 1.00 80.44 168 TRP A C 1
ATOM 1343 O O . TRP A 1 168 ? 14.883 13.090 -2.642 1.00 80.44 168 TRP A O 1
ATOM 1353 N N . THR A 1 169 ? 16.946 13.715 -3.235 1.00 80.00 169 THR A N 1
ATOM 1354 C CA . THR A 1 169 ? 16.505 14.561 -4.359 1.00 80.00 169 THR A CA 1
ATOM 1355 C C . THR A 1 169 ? 15.723 13.759 -5.400 1.00 80.00 169 THR A C 1
ATOM 1357 O O . THR A 1 169 ? 14.641 14.178 -5.815 1.00 80.00 169 THR A O 1
ATOM 1360 N N . ASN A 1 170 ? 16.238 12.591 -5.795 1.00 83.38 170 ASN A N 1
ATOM 1361 C CA . ASN A 1 170 ? 15.569 11.731 -6.774 1.00 83.38 170 ASN A CA 1
ATOM 1362 C C . ASN A 1 170 ? 14.266 11.164 -6.197 1.00 83.38 170 ASN A C 1
ATOM 1364 O O . ASN A 1 170 ? 13.223 11.219 -6.851 1.00 83.38 170 ASN A O 1
ATOM 1368 N N . LEU A 1 171 ? 14.303 10.701 -4.944 1.00 84.50 171 LEU A N 1
ATOM 1369 C CA . LEU A 1 171 ? 13.128 10.166 -4.256 1.00 84.50 171 LEU A CA 1
ATOM 1370 C C . LEU A 1 171 ? 12.052 11.227 -4.033 1.00 84.50 171 LEU A C 1
ATOM 1372 O O . LEU A 1 171 ? 10.873 10.936 -4.182 1.00 84.50 171 LEU A O 1
ATOM 1376 N N . THR A 1 172 ? 12.427 12.473 -3.750 1.00 83.06 172 THR A N 1
ATOM 1377 C CA . THR A 1 172 ? 11.474 13.579 -3.600 1.00 83.06 172 THR A CA 1
ATOM 1378 C C . THR A 1 172 ? 10.701 13.792 -4.895 1.00 83.06 172 THR A C 1
ATOM 1380 O O . THR A 1 172 ? 9.474 13.880 -4.861 1.00 83.06 172 THR A O 1
ATOM 1383 N N . ALA A 1 173 ? 11.381 13.832 -6.045 1.00 86.88 173 ALA A N 1
ATOM 1384 C CA . ALA A 1 173 ? 10.718 13.979 -7.340 1.00 86.88 173 ALA A CA 1
ATOM 1385 C C . ALA A 1 173 ? 9.790 12.789 -7.649 1.00 86.88 173 ALA A C 1
ATOM 1387 O O . ALA A 1 173 ? 8.638 12.997 -8.041 1.00 86.88 173 ALA A O 1
ATOM 1388 N N . TYR A 1 174 ? 10.265 11.565 -7.402 1.00 90.38 174 TYR A N 1
ATOM 1389 C CA . TYR A 1 174 ? 9.494 10.330 -7.559 1.00 90.38 174 TYR A CA 1
ATOM 1390 C C . TYR A 1 174 ? 8.221 10.335 -6.694 1.00 90.38 174 TYR A C 1
ATOM 1392 O O . TYR A 1 174 ? 7.102 10.228 -7.206 1.00 90.38 174 TYR A O 1
ATOM 1400 N N . HIS A 1 175 ? 8.372 10.555 -5.386 1.00 89.50 175 HIS A N 1
ATOM 1401 C CA . HIS A 1 175 ? 7.268 10.578 -4.426 1.00 89.50 175 HIS A CA 1
ATOM 1402 C C . HIS A 1 175 ? 6.289 11.712 -4.719 1.00 89.50 175 HIS A C 1
ATOM 1404 O O . HIS A 1 175 ? 5.084 11.489 -4.669 1.00 89.50 175 HIS A O 1
ATOM 1410 N N . THR A 1 176 ? 6.768 12.901 -5.103 1.00 88.88 176 THR A N 1
ATOM 1411 C CA . THR A 1 176 ? 5.901 14.035 -5.486 1.00 88.88 176 THR A CA 1
ATOM 1412 C C . THR A 1 176 ? 4.955 13.654 -6.619 1.00 88.88 176 THR A C 1
ATOM 1414 O O . THR A 1 176 ? 3.766 13.970 -6.576 1.00 88.88 176 THR A O 1
ATOM 1417 N N . ALA A 1 177 ? 5.466 12.978 -7.649 1.00 93.69 177 ALA A N 1
ATOM 1418 C CA . ALA A 1 177 ? 4.663 12.589 -8.800 1.00 93.69 177 ALA A CA 1
ATOM 1419 C C . ALA A 1 177 ? 3.565 11.581 -8.418 1.00 93.69 177 ALA A C 1
ATOM 1421 O O . ALA A 1 177 ? 2.418 11.744 -8.843 1.00 93.69 177 ALA A O 1
ATOM 1422 N N . ILE A 1 178 ? 3.879 10.599 -7.567 1.00 95.06 178 ILE A N 1
ATOM 1423 C CA . ILE A 1 178 ? 2.893 9.633 -7.055 1.00 95.06 178 ILE A CA 1
ATOM 1424 C C . ILE A 1 178 ? 1.881 10.312 -6.128 1.00 95.06 178 ILE A C 1
ATOM 1426 O O . ILE A 1 178 ? 0.677 10.132 -6.311 1.00 95.06 178 ILE A O 1
ATOM 1430 N N . ILE A 1 179 ? 2.337 11.141 -5.184 1.00 92.50 179 ILE A N 1
ATOM 1431 C CA . ILE A 1 179 ? 1.470 11.887 -4.261 1.00 92.50 179 ILE A CA 1
ATOM 1432 C C . ILE A 1 179 ? 0.479 12.743 -5.047 1.00 92.50 179 ILE A C 1
ATOM 1434 O O . ILE A 1 179 ? -0.718 12.673 -4.788 1.00 92.50 179 ILE A O 1
ATOM 1438 N N . ASN A 1 180 ? 0.933 13.486 -6.059 1.00 93.88 180 ASN A N 1
ATOM 1439 C CA . ASN A 1 180 ? 0.048 14.294 -6.900 1.00 93.88 180 ASN A CA 1
ATOM 1440 C C . ASN A 1 180 ? -0.989 13.442 -7.648 1.00 93.88 180 ASN A C 1
ATOM 1442 O O . ASN A 1 180 ? -2.144 13.847 -7.784 1.00 93.88 180 ASN A O 1
ATOM 1446 N N . ALA A 1 181 ? -0.600 12.256 -8.122 1.00 96.50 181 ALA A N 1
ATOM 1447 C CA . ALA A 1 181 ? -1.507 11.332 -8.795 1.00 96.50 181 ALA A CA 1
ATOM 1448 C C . ALA A 1 181 ? -2.573 10.756 -7.847 1.00 96.50 181 ALA A C 1
ATOM 1450 O O . ALA A 1 181 ? -3.735 10.631 -8.241 1.00 96.50 181 ALA A O 1
ATOM 1451 N N . VAL A 1 182 ? -2.201 10.451 -6.600 1.00 95.88 182 VAL A N 1
ATOM 1452 C CA . VAL A 1 182 ? -3.131 10.018 -5.546 1.00 95.88 182 VAL A CA 1
ATOM 1453 C C . VAL A 1 182 ? -4.058 11.167 -5.152 1.00 95.88 182 VAL A C 1
ATOM 1455 O O . VAL A 1 182 ? -5.275 11.022 -5.254 1.00 95.88 182 VAL A O 1
ATOM 1458 N N . ARG A 1 183 ? -3.500 12.334 -4.807 1.00 94.62 183 ARG A N 1
ATOM 1459 C CA . ARG A 1 183 ? -4.227 13.521 -4.315 1.00 94.62 183 ARG A CA 1
ATOM 1460 C C . ARG A 1 183 ? -5.198 14.125 -5.324 1.00 94.62 183 ARG A C 1
ATOM 1462 O O . ARG A 1 183 ? -6.124 14.824 -4.927 1.00 94.62 183 ARG A O 1
ATOM 1469 N N . ALA A 1 184 ? -5.049 13.813 -6.612 1.00 95.75 184 ALA A N 1
ATOM 1470 C CA . ALA A 1 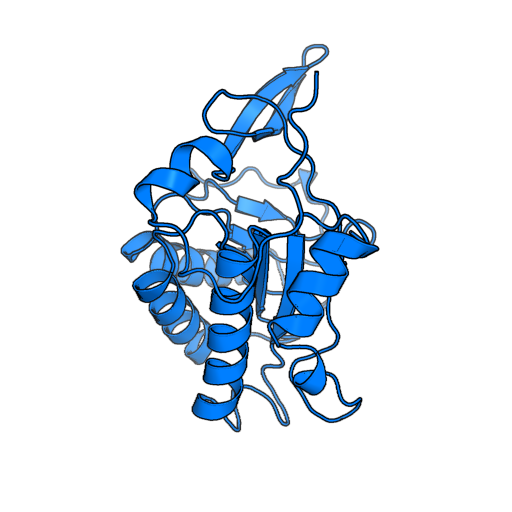184 ? -6.043 14.150 -7.628 1.00 95.75 184 ALA A CA 1
ATOM 1471 C C . ALA A 1 184 ? -7.408 13.462 -7.406 1.00 95.75 184 ALA A C 1
ATOM 1473 O O . ALA A 1 184 ? -8.414 13.975 -7.893 1.00 95.75 184 ALA A O 1
ATOM 1474 N N . ASN A 1 185 ? -7.449 12.326 -6.696 1.00 96.25 185 ASN A N 1
ATOM 1475 C CA . ASN A 1 185 ? -8.678 11.584 -6.382 1.00 96.25 185 ASN A CA 1
ATOM 1476 C C . ASN A 1 185 ? -8.915 11.402 -4.870 1.00 96.25 185 ASN A C 1
ATOM 1478 O O . ASN A 1 185 ? -10.061 11.276 -4.450 1.00 96.25 185 ASN A O 1
ATOM 1482 N N . ASP A 1 186 ? -7.847 11.369 -4.072 1.00 93.25 186 ASP A N 1
ATOM 1483 C CA . ASP A 1 186 ? -7.850 11.010 -2.652 1.00 93.25 186 ASP A CA 1
ATOM 1484 C C . ASP A 1 186 ? -7.120 12.087 -1.834 1.00 93.25 186 ASP A C 1
ATOM 1486 O O . ASP A 1 186 ? -5.885 12.084 -1.781 1.00 93.25 186 ASP A O 1
ATOM 1490 N N . PRO A 1 187 ? -7.844 13.047 -1.236 1.00 89.06 187 PRO A N 1
ATOM 1491 C CA . PRO A 1 187 ? -7.230 14.199 -0.588 1.00 89.06 187 PRO A CA 1
ATOM 1492 C C . PRO A 1 187 ? -6.600 13.892 0.778 1.00 89.06 187 PRO A C 1
ATOM 1494 O O . PRO A 1 187 ? -5.786 14.695 1.235 1.00 89.06 187 PRO A O 1
ATOM 1497 N N . ASP A 1 188 ? -6.962 12.791 1.439 1.00 85.75 188 ASP A N 1
ATOM 1498 C CA . ASP A 1 188 ? -6.774 12.640 2.886 1.00 85.75 188 ASP A CA 1
ATOM 1499 C C . ASP A 1 188 ? -6.187 11.304 3.363 1.00 85.75 188 ASP A C 1
ATOM 1501 O O . ASP A 1 188 ? -5.601 11.289 4.449 1.00 85.75 188 ASP A O 1
ATOM 1505 N N . ASN A 1 189 ? -6.230 10.214 2.589 1.00 88.81 189 ASN A N 1
ATOM 1506 C CA . ASN A 1 189 ? -5.616 8.956 3.033 1.00 88.81 189 ASN A CA 1
ATOM 1507 C C . ASN A 1 189 ? -4.090 9.063 3.144 1.00 88.81 189 ASN A C 1
ATOM 1509 O O . ASN A 1 189 ? -3.428 9.773 2.378 1.00 88.81 189 ASN A O 1
ATOM 1513 N N . ILE A 1 190 ? -3.512 8.316 4.086 1.00 89.25 190 ILE A N 1
ATOM 1514 C CA . ILE A 1 190 ? -2.076 8.347 4.386 1.00 89.25 190 ILE A CA 1
ATOM 1515 C C . ILE A 1 190 ? -1.263 7.763 3.225 1.00 89.25 190 ILE A C 1
ATOM 1517 O O . ILE A 1 190 ? -1.562 6.683 2.712 1.00 89.25 190 ILE A O 1
ATOM 1521 N N . ILE A 1 191 ? -0.189 8.467 2.862 1.00 89.81 191 ILE A N 1
ATOM 1522 C CA . ILE A 1 191 ? 0.841 7.976 1.944 1.00 89.81 191 ILE A CA 1
ATOM 1523 C C . ILE A 1 191 ? 2.124 7.737 2.748 1.00 89.81 191 ILE A C 1
ATOM 1525 O O . ILE A 1 191 ? 2.520 8.544 3.581 1.00 89.81 191 ILE A O 1
ATOM 1529 N N . ILE A 1 192 ? 2.778 6.611 2.529 1.00 89.62 192 ILE A N 1
ATOM 1530 C CA . ILE A 1 192 ? 4.033 6.207 3.147 1.00 89.62 192 ILE A CA 1
ATOM 1531 C C . ILE A 1 192 ? 5.095 6.258 2.049 1.00 89.62 192 ILE A C 1
ATOM 1533 O O . ILE A 1 192 ? 4.876 5.780 0.934 1.00 89.62 192 ILE A O 1
ATOM 1537 N N . VAL A 1 193 ? 6.231 6.881 2.345 1.00 87.94 193 VAL A N 1
ATOM 1538 C CA . VAL A 1 193 ? 7.327 7.085 1.401 1.00 87.94 193 VAL A CA 1
ATOM 1539 C C . VAL A 1 193 ? 8.595 6.386 1.883 1.00 87.94 193 VAL A C 1
ATOM 1541 O O . VAL A 1 193 ? 9.038 6.563 3.022 1.00 87.94 193 VAL A O 1
ATOM 1544 N N . GLY A 1 194 ? 9.199 5.603 0.989 1.00 83.31 194 GLY A N 1
ATOM 1545 C CA . GLY A 1 194 ? 10.530 5.037 1.174 1.00 83.31 194 GLY A CA 1
ATOM 1546 C C . GLY A 1 194 ? 11.590 6.125 1.345 1.00 83.31 194 GLY A C 1
ATOM 1547 O O . GLY A 1 194 ? 11.513 7.186 0.715 1.00 83.31 194 GLY A O 1
ATOM 1548 N N . GLN A 1 195 ? 12.594 5.850 2.175 1.00 77.62 195 GLN A N 1
ATOM 1549 C CA . GLN A 1 195 ? 13.730 6.740 2.425 1.00 77.62 195 GLN A CA 1
ATOM 1550 C C . GLN A 1 195 ? 15.048 6.105 1.949 1.00 77.62 195 GLN A C 1
ATOM 1552 O O . GLN A 1 195 ? 15.141 4.878 1.890 1.00 77.62 195 GLN A O 1
ATOM 1557 N N . PRO A 1 196 ? 16.067 6.909 1.607 1.00 76.50 196 PRO A N 1
ATOM 1558 C CA . PRO A 1 196 ? 17.368 6.395 1.207 1.00 76.50 196 PRO A CA 1
ATOM 1559 C C . PRO A 1 196 ? 18.087 5.751 2.399 1.00 76.50 196 PRO A C 1
ATOM 1561 O O . PRO A 1 196 ? 18.001 6.227 3.529 1.00 76.50 196 PRO A O 1
ATOM 1564 N N . HIS A 1 197 ? 18.855 4.691 2.144 1.00 71.50 197 HIS A N 1
ATOM 1565 C CA . HIS A 1 197 ? 19.562 3.946 3.196 1.00 71.50 197 HIS A CA 1
ATOM 1566 C C . HIS A 1 197 ? 20.616 4.763 3.962 1.00 71.50 197 HIS A C 1
ATOM 1568 O O . HIS A 1 197 ? 20.937 4.439 5.104 1.00 71.50 197 HIS A O 1
ATOM 1574 N N . GLN A 1 198 ? 21.224 5.759 3.314 1.00 61.25 198 GLN A N 1
ATOM 1575 C CA . GLN A 1 198 ? 22.443 6.413 3.804 1.00 61.25 198 GLN A CA 1
ATOM 1576 C C . GLN A 1 198 ? 22.199 7.757 4.502 1.00 61.25 198 GLN A C 1
ATOM 1578 O O . GLN A 1 198 ? 23.133 8.306 5.089 1.00 61.25 198 GLN A O 1
ATOM 1583 N N . GLU A 1 199 ? 20.979 8.294 4.460 1.00 58.69 199 GLU A N 1
ATOM 1584 C CA . GLU A 1 199 ? 20.668 9.631 4.974 1.00 58.69 199 GLU A CA 1
ATOM 1585 C C . GLU A 1 199 ? 19.668 9.529 6.129 1.00 58.69 199 GLU A C 1
ATOM 1587 O O . GLU A 1 199 ? 18.693 8.784 6.062 1.00 58.69 199 GLU A O 1
ATOM 1592 N N . SER A 1 200 ? 19.921 10.248 7.228 1.00 53.38 200 SER A N 1
ATOM 1593 C CA . SER A 1 200 ? 19.027 10.209 8.385 1.00 53.38 200 SER A CA 1
ATOM 1594 C C . SER A 1 200 ? 17.741 11.012 8.120 1.00 53.38 200 SER A C 1
ATOM 1596 O O . SER A 1 200 ? 17.813 12.113 7.559 1.00 53.38 200 SER A O 1
ATOM 1598 N N . PRO A 1 201 ? 16.571 10.537 8.596 1.00 53.59 201 PRO A N 1
ATOM 1599 C CA . PRO A 1 201 ? 15.285 11.221 8.409 1.00 53.59 201 PRO A CA 1
ATOM 1600 C C . PRO A 1 201 ? 15.224 12.607 9.072 1.00 53.59 201 PRO A C 1
ATOM 1602 O O . PRO A 1 201 ? 14.377 13.425 8.733 1.00 53.59 201 PRO A O 1
ATOM 1605 N N . GLU A 1 202 ? 16.136 12.903 10.003 1.00 48.00 202 GLU A N 1
ATOM 1606 C CA . GLU A 1 202 ? 16.216 14.197 10.694 1.00 48.00 202 GLU A CA 1
ATOM 1607 C C . GLU A 1 202 ? 16.751 15.338 9.813 1.00 48.00 202 GLU A C 1
ATOM 1609 O O . GLU A 1 202 ? 16.739 16.495 10.233 1.00 48.00 202 GLU A O 1
ATOM 1614 N N . SER A 1 203 ? 17.238 15.037 8.606 1.00 45.06 203 SER A N 1
ATOM 1615 C CA . SER A 1 203 ? 17.918 16.028 7.773 1.00 45.06 203 SER A CA 1
ATOM 1616 C C . SER A 1 203 ? 16.991 16.936 6.959 1.00 45.06 203 SER A C 1
ATOM 1618 O O . SER A 1 203 ? 17.452 18.002 6.553 1.00 45.06 203 SER A O 1
ATOM 1620 N N . PHE A 1 204 ? 15.702 16.613 6.764 1.00 47.34 204 PHE A N 1
ATOM 1621 C CA . PHE A 1 204 ? 14.837 17.433 5.903 1.00 47.34 204 PHE A CA 1
ATOM 1622 C C . PHE A 1 204 ? 13.368 17.516 6.351 1.00 47.34 204 PHE A C 1
ATOM 1624 O O . PHE A 1 204 ? 12.658 16.521 6.462 1.00 47.34 204 PHE A O 1
ATOM 1631 N N . ASN A 1 205 ? 12.903 18.754 6.566 1.00 48.34 205 ASN A N 1
ATOM 1632 C CA . ASN A 1 205 ? 11.487 19.089 6.711 1.00 48.34 205 ASN A CA 1
ATOM 1633 C C . ASN A 1 205 ? 10.812 19.014 5.337 1.00 48.34 205 ASN A C 1
ATOM 1635 O O . ASN A 1 205 ? 11.329 19.578 4.375 1.00 48.34 205 ASN A O 1
ATOM 1639 N N . PHE A 1 206 ? 9.652 18.362 5.254 1.00 50.34 206 PHE A N 1
ATOM 1640 C CA . PHE A 1 206 ? 8.836 18.366 4.043 1.00 50.34 206 PHE A CA 1
ATOM 1641 C C . PHE A 1 206 ? 8.518 19.797 3.586 1.00 50.34 206 PHE A C 1
ATOM 1643 O O . PHE A 1 206 ? 8.135 20.649 4.393 1.00 50.34 206 PHE A O 1
ATOM 1650 N N . GLU A 1 207 ? 8.632 20.032 2.279 1.00 48.66 207 GLU A N 1
ATOM 1651 C CA . GLU A 1 207 ? 8.079 21.222 1.637 1.00 48.66 207 GLU A CA 1
ATOM 1652 C C . GLU A 1 207 ? 6.554 21.286 1.882 1.00 48.66 207 GLU A C 1
ATOM 1654 O O . GLU A 1 207 ? 5.882 20.243 1.894 1.00 48.66 207 GLU A O 1
ATOM 1659 N N . PRO A 1 208 ? 5.967 22.482 2.073 1.00 44.66 208 PRO A N 1
ATOM 1660 C CA . PRO A 1 208 ? 4.521 22.638 2.206 1.00 44.66 208 PRO A CA 1
ATOM 1661 C C . PRO A 1 208 ? 3.772 21.978 1.032 1.00 44.66 208 PRO A C 1
ATOM 1663 O O . PRO A 1 208 ? 3.964 22.363 -0.119 1.00 44.66 208 PRO A O 1
ATOM 1666 N N . GLY A 1 209 ? 2.908 20.994 1.321 1.00 46.53 209 GLY A N 1
ATOM 1667 C CA . GLY A 1 209 ? 2.119 20.255 0.316 1.00 46.53 209 GLY A CA 1
ATOM 1668 C C . GLY A 1 209 ? 2.267 18.727 0.345 1.00 46.53 209 GLY A C 1
ATOM 1669 O O . GLY A 1 209 ? 1.520 18.037 -0.340 1.00 46.53 209 GLY A O 1
ATOM 1670 N N . PHE A 1 210 ? 3.182 18.194 1.158 1.00 51.03 210 PHE A N 1
ATOM 1671 C CA . PHE A 1 210 ? 3.450 16.752 1.289 1.00 51.03 210 PHE A CA 1
ATOM 1672 C C . PHE A 1 210 ? 2.654 16.024 2.385 1.00 51.03 210 PHE A C 1
ATOM 1674 O O . PHE A 1 210 ? 2.853 14.835 2.609 1.00 51.03 210 PHE A O 1
ATOM 1681 N N . GLU A 1 211 ? 1.758 16.705 3.093 1.00 55.59 211 GLU A N 1
ATOM 1682 C CA . GLU A 1 211 ? 0.971 16.076 4.156 1.00 55.59 211 GLU A CA 1
ATOM 1683 C C . GLU A 1 211 ? -0.302 15.414 3.591 1.00 55.59 211 GLU A C 1
ATOM 1685 O O . GLU A 1 211 ? -0.925 15.983 2.688 1.00 55.59 211 GLU A O 1
ATOM 1690 N N . PRO A 1 212 ? -0.757 14.266 4.133 1.00 52.06 212 PRO A N 1
ATOM 1691 C CA . PRO A 1 212 ? -0.112 13.418 5.145 1.00 52.06 212 PRO A CA 1
ATOM 1692 C C . PRO A 1 212 ? 0.848 12.372 4.539 1.00 52.06 212 PRO A C 1
ATOM 1694 O O . PRO A 1 212 ? 0.390 11.400 3.930 1.00 52.06 212 PRO A O 1
ATOM 1697 N N . ALA A 1 213 ? 2.161 12.531 4.757 1.00 56.38 213 ALA A N 1
ATOM 1698 C CA . ALA A 1 213 ? 3.174 11.529 4.411 1.00 56.38 213 ALA A CA 1
ATOM 1699 C C . ALA A 1 213 ? 3.940 11.005 5.646 1.00 56.38 213 ALA A C 1
ATOM 1701 O O . ALA A 1 213 ? 4.329 11.785 6.520 1.00 56.38 213 ALA A O 1
ATOM 1702 N N . LEU A 1 214 ? 4.165 9.685 5.721 1.00 62.59 214 LEU A N 1
ATOM 1703 C CA . LEU A 1 214 ? 5.012 9.001 6.719 1.00 62.59 214 LEU A CA 1
ATOM 1704 C C . LEU A 1 214 ? 6.248 8.379 6.053 1.00 62.59 214 LEU A C 1
ATOM 1706 O O . LEU A 1 214 ? 6.210 8.086 4.865 1.00 62.59 214 LEU A O 1
ATOM 1710 N N . HIS A 1 215 ? 7.321 8.129 6.808 1.00 56.78 215 HIS A N 1
ATOM 1711 C CA . HIS A 1 215 ? 8.517 7.448 6.294 1.00 56.78 215 HIS A CA 1
ATOM 1712 C C . HIS A 1 215 ? 8.511 5.954 6.622 1.00 56.78 215 HIS A C 1
ATOM 1714 O O . HIS A 1 215 ? 8.175 5.562 7.742 1.00 56.78 215 HIS A O 1
ATOM 1720 N N . THR A 1 216 ? 8.963 5.144 5.669 1.00 56.03 216 THR A N 1
ATOM 1721 C CA . THR A 1 216 ? 9.261 3.721 5.862 1.00 56.03 216 THR A CA 1
ATOM 1722 C C . THR A 1 216 ? 10.596 3.537 6.592 1.00 56.03 216 THR A C 1
ATOM 1724 O O . THR A 1 216 ? 11.608 4.105 6.190 1.00 56.03 216 THR A O 1
ATOM 1727 N N . ASN A 1 217 ? 10.641 2.693 7.626 1.00 56.66 217 ASN A N 1
ATOM 1728 C CA . ASN A 1 217 ? 11.885 2.148 8.182 1.00 56.66 217 ASN A CA 1
ATOM 1729 C C . ASN A 1 217 ? 11.740 0.630 8.365 1.00 56.66 217 ASN A C 1
ATOM 1731 O O . ASN A 1 217 ? 10.963 0.208 9.216 1.00 56.66 217 ASN A O 1
ATOM 1735 N N . HIS A 1 218 ? 12.478 -0.204 7.623 1.00 56.06 218 HIS A N 1
ATOM 1736 C CA . HIS A 1 218 ? 12.322 -1.669 7.698 1.00 56.06 218 HIS A CA 1
ATOM 1737 C C . HIS A 1 218 ? 12.691 -2.294 9.036 1.00 56.06 218 HIS A C 1
ATOM 1739 O O . HIS A 1 218 ? 12.152 -3.353 9.349 1.00 56.06 218 HIS A O 1
ATOM 1745 N N . SER A 1 219 ? 13.530 -1.656 9.862 1.00 39.75 219 SER A N 1
ATOM 1746 C CA . SER A 1 219 ? 13.746 -2.150 11.232 1.00 39.75 219 SER A CA 1
ATOM 1747 C C . SER A 1 219 ? 12.515 -1.957 12.126 1.00 39.75 219 SER A C 1
ATOM 1749 O O . SER A 1 219 ? 12.360 -2.691 13.098 1.00 39.75 219 SER A O 1
ATOM 1751 N N . ASP A 1 220 ? 11.642 -1.003 11.775 1.00 32.91 220 ASP A N 1
ATOM 1752 C CA . ASP A 1 220 ? 10.424 -0.637 12.510 1.00 32.91 220 ASP A CA 1
ATOM 1753 C C . ASP A 1 220 ? 9.123 -1.045 11.775 1.00 32.91 220 ASP A C 1
ATOM 1755 O O . ASP A 1 220 ? 8.043 -0.934 12.351 1.00 32.91 220 ASP A O 1
ATOM 1759 N N . MET A 1 221 ? 9.200 -1.535 10.526 1.00 32.91 221 MET A N 1
ATOM 1760 C CA . MET A 1 221 ? 8.068 -2.055 9.729 1.00 32.91 221 MET A CA 1
ATOM 1761 C C . MET A 1 221 ? 7.830 -3.563 9.895 1.00 32.91 221 MET A C 1
ATOM 1763 O O . MET A 1 221 ? 7.089 -4.177 9.125 1.00 32.91 221 MET A O 1
ATOM 1767 N N . ILE A 1 222 ? 8.400 -4.167 10.937 1.00 25.09 222 ILE A N 1
ATOM 1768 C CA . ILE A 1 222 ? 7.802 -5.373 11.507 1.00 25.09 222 ILE A CA 1
ATOM 1769 C C . ILE A 1 222 ? 6.617 -4.889 12.353 1.00 25.09 222 ILE A C 1
ATOM 1771 O O . ILE A 1 222 ? 6.786 -4.514 13.514 1.00 25.09 222 ILE A O 1
ATOM 1775 N N . LEU A 1 223 ? 5.450 -4.789 11.713 1.00 31.81 223 LEU A N 1
ATOM 1776 C CA . LEU A 1 223 ? 4.171 -4.476 12.360 1.00 31.81 223 LEU A CA 1
ATOM 1777 C C . LEU A 1 223 ? 3.759 -5.532 13.402 1.00 31.81 223 LEU A C 1
ATOM 1779 O O . LEU A 1 223 ? 4.244 -6.684 13.331 1.00 31.81 223 LEU A O 1
#

Sequence (223 aa):
MFRSISACPDLSQPVPTVEAERDIVSVLIDFKFVRGCLRKYVTKMDGTPVQLRGMSLYCSDDSYLGSKFWNAETMQQLKCAWNSNVVRIPLIIDDEGYAKNPDVEYQKVVTAIEAAISTGVYIIVDWHAFSDRLDIAVPFFKNISKLYGQYPHVLYEAYNEPSWADSWTNLTAYHTAIINAVRANDPDNIIIVGQPHQESPESFNFEPGFEPALHTNHSDMIL

InterPro domains:
  IPR001547 Glycoside hydrolase, family 5 [PF00150] (45-197)
  IPR017853 Glycoside hydrolase superfamily [SSF51445] (43-203)

Secondary structure (DSSP, 8-state):
----S-----TTSPPPPHHHHHHHH-EEEEEEEETTEEEEEEEETT--B----EEEPPPSSTTTTGGGGSSHHHHHHHHHTT--SEEEEEEE-STTSTTT-HHHHHHHHHHHHHHHHHHT-EEEEEEE-SS--HHHHHHHHHHHHHHHTT-TTEEEES-S---TT--HHHHHHHHHHHHHHHHTT-SSS-EEE---TTS-GGG-PPPTT--SEEE--TTT---